Protein AF-K1HH41-F1 (afdb_monomer)

Sequence (199 aa):
GEIISDGNLNIIANNYTSEGAVTQAKNANINVTNDVNISSQKVSGEQKFGKNDGQYNYYGFERNLGSVVKTKNLNVTAKNLNISGSVVTTQTADLNVDKLNIESKVDKEDEIKKSSYKDLLKSGSKKEIIHNEENSAGSLYVENKGTIKGDVNLVGSNLVLGDNSIINGKLTTDSNELHSSYSLEEKKKGFSSSIGSGG

pLDDT: mean 93.86, std 10.21, range [39.53, 98.88]

Mean predicted aligned error: 5.9 Å

Organism: NCBI:txid620833

Radius of gyration: 26.06 Å; Cα contacts (8 Å, |Δi|>4): 602; chains: 1; bounding box: 81×30×74 Å

Secondary structure (DSSP, 8-state):
-EEEEEEEEEEEES-EEEES-EEEEEEEEEEESSEEEEEPEEEEEEEEEEEETTEEEEEEEEEEE--EEEEEEEEEESSEEEEES-EEEEEEEEEE-SEEEEE-EEEEEEEEEEEEEE-SSEEEEEEEEEEEEEEE--EEEESS-EEE-SEEEEES-EEEE-TT-EE-S-EEEE------EEEEEEEEEE---------

Foldseek 3Di:
DEDEDAAEDEAEEQEAEDELYEYEHQEYAYAHAAEYYFFWDKDKDKDWDAPDPQFIKIKIKIDTNGYEAEYAEYEDAHQEYEFELYEYAYQEYDANYQEYEWEWDKIKMKIWGKHWDDDPFKIKIKIKIWMWIDTSAGEYAHNAEYEHAHEYEEELYYYHGHPPYDHNYHYYYYYDDIDIDIDMDMDMDGDPPPPPPDD

Structure (mmCIF, N/CA/C/O backbone):
data_AF-K1HH41-F1
#
_entry.id   AF-K1HH41-F1
#
loop_
_atom_site.group_PDB
_atom_site.id
_atom_site.type_symbol
_atom_site.label_atom_id
_atom_site.label_alt_id
_atom_site.label_comp_id
_atom_site.label_asym_id
_atom_site.label_entity_id
_atom_site.label_seq_id
_atom_site.pdbx_PDB_ins_code
_atom_site.Cartn_x
_atom_site.Cartn_y
_atom_site.Cartn_z
_atom_site.occupancy
_atom_site.B_iso_or_equiv
_atom_site.auth_seq_id
_atom_site.auth_comp_id
_atom_site.auth_asym_id
_atom_site.auth_atom_id
_atom_site.pdbx_PDB_model_num
ATOM 1 N N . GLY A 1 1 ? -13.328 -2.996 -8.062 1.00 86.94 1 GLY A N 1
ATOM 2 C CA . GLY A 1 1 ? -14.725 -3.051 -7.567 1.00 86.94 1 GLY A CA 1
ATOM 3 C C . GLY A 1 1 ? -15.022 -1.809 -6.751 1.00 86.94 1 GLY A C 1
ATOM 4 O O . GLY A 1 1 ? -14.083 -1.086 -6.439 1.00 86.94 1 GLY A O 1
ATOM 5 N N . GLU A 1 2 ? -16.283 -1.543 -6.419 1.00 95.81 2 GLU A N 1
ATOM 6 C CA . GLU A 1 2 ? -16.657 -0.333 -5.676 1.00 95.81 2 GLU A CA 1
ATOM 7 C C . GLU A 1 2 ? -17.729 -0.615 -4.617 1.00 95.81 2 GLU A C 1
ATOM 9 O O . GLU A 1 2 ? -18.691 -1.338 -4.876 1.00 95.81 2 GLU A O 1
ATOM 14 N N . ILE A 1 3 ? -17.550 -0.038 -3.426 1.00 95.88 3 ILE A N 1
ATOM 15 C CA . ILE A 1 3 ? -18.540 0.003 -2.346 1.00 95.88 3 ILE A CA 1
ATOM 16 C C . ILE A 1 3 ? -18.694 1.463 -1.920 1.00 95.88 3 ILE A C 1
ATOM 18 O O . ILE A 1 3 ? -17.747 2.060 -1.410 1.00 95.88 3 ILE A O 1
ATOM 22 N N . ILE A 1 4 ? -19.888 2.030 -2.095 1.00 96.25 4 ILE A N 1
ATOM 23 C CA . ILE A 1 4 ? -20.214 3.395 -1.666 1.00 96.25 4 ILE A CA 1
ATOM 24 C C . ILE A 1 4 ? -21.402 3.356 -0.703 1.00 96.25 4 ILE A C 1
ATOM 26 O O . ILE A 1 4 ? -22.404 2.694 -0.968 1.00 96.25 4 ILE A O 1
ATOM 30 N N . SER A 1 5 ? -21.299 4.088 0.405 1.00 95.94 5 SER A N 1
ATOM 31 C CA . SER A 1 5 ? -22.395 4.340 1.343 1.00 95.94 5 SER A CA 1
ATOM 32 C C . SER A 1 5 ? -22.425 5.811 1.756 1.00 95.94 5 SER A C 1
ATOM 34 O O . SER A 1 5 ? -21.444 6.343 2.269 1.00 95.94 5 SER A O 1
ATOM 36 N N . ASP A 1 6 ? -23.576 6.470 1.640 1.00 94.06 6 ASP A N 1
ATOM 37 C CA . ASP A 1 6 ? -23.737 7.858 2.110 1.00 94.06 6 ASP A CA 1
ATOM 38 C C . ASP A 1 6 ? -23.779 7.972 3.648 1.00 94.06 6 ASP A C 1
ATOM 40 O O . ASP A 1 6 ? -23.724 9.063 4.224 1.00 94.06 6 ASP A O 1
ATOM 44 N N . GLY A 1 7 ? -23.873 6.835 4.340 1.00 97.06 7 GLY A N 1
ATOM 45 C CA . GLY A 1 7 ? -23.984 6.750 5.788 1.00 97.06 7 GLY A CA 1
ATOM 46 C C . GLY A 1 7 ? -22.975 5.776 6.377 1.00 97.06 7 GLY A C 1
ATOM 47 O O . GLY A 1 7 ? -21.761 5.974 6.294 1.00 97.06 7 GLY A O 1
ATOM 48 N N . ASN A 1 8 ? -23.493 4.741 7.031 1.00 97.50 8 ASN A N 1
ATOM 49 C CA . ASN A 1 8 ? -22.671 3.719 7.660 1.00 97.50 8 ASN A CA 1
ATOM 50 C C . ASN A 1 8 ? -22.398 2.585 6.669 1.00 97.50 8 ASN A C 1
ATOM 52 O O . ASN A 1 8 ? -23.318 2.076 6.029 1.00 97.50 8 ASN A O 1
ATOM 56 N N . LEU A 1 9 ? -21.145 2.162 6.587 1.00 98.19 9 LEU A N 1
ATOM 57 C CA . LEU A 1 9 ? -20.733 0.895 6.006 1.00 98.19 9 LEU A CA 1
ATOM 58 C C . LEU A 1 9 ? -20.293 -0.006 7.158 1.00 98.19 9 LEU A C 1
ATOM 60 O O . LEU A 1 9 ? -19.330 0.313 7.850 1.00 98.19 9 LEU A O 1
ATOM 64 N N . ASN A 1 10 ? -21.007 -1.108 7.377 1.00 98.06 10 ASN A N 1
ATOM 65 C CA . ASN A 1 10 ? -20.671 -2.082 8.411 1.00 98.06 10 ASN A CA 1
ATOM 66 C C . ASN A 1 10 ? -20.196 -3.369 7.743 1.00 98.06 10 ASN A C 1
ATOM 68 O O . ASN A 1 10 ? -20.950 -3.984 6.990 1.00 98.06 10 ASN A O 1
ATOM 72 N N . ILE A 1 11 ? -18.964 -3.773 8.030 1.00 98.00 11 ILE A N 1
ATOM 73 C CA . ILE A 1 11 ? -18.375 -5.008 7.516 1.00 98.00 11 ILE A CA 1
ATOM 74 C C . ILE A 1 11 ? -18.153 -5.929 8.708 1.00 98.00 11 ILE A C 1
ATOM 76 O O . ILE A 1 11 ? -17.349 -5.619 9.584 1.00 98.00 11 ILE A O 1
ATOM 80 N N . ILE A 1 12 ? -18.886 -7.042 8.735 1.00 97.75 12 ILE A N 1
ATOM 81 C CA . ILE A 1 12 ? -18.758 -8.093 9.747 1.00 97.75 12 ILE A CA 1
ATOM 82 C C . ILE A 1 12 ? -18.432 -9.387 9.016 1.00 97.75 12 ILE A C 1
ATOM 84 O O . ILE A 1 12 ? -19.266 -9.916 8.283 1.00 97.75 12 ILE A O 1
ATOM 88 N N . ALA A 1 13 ? -17.201 -9.863 9.167 1.00 97.00 13 ALA A N 1
ATOM 89 C CA . ALA A 1 13 ? -16.698 -11.010 8.420 1.00 97.00 13 ALA A CA 1
ATOM 90 C C . ALA A 1 13 ? -15.515 -11.670 9.136 1.00 97.00 13 ALA A C 1
ATOM 92 O O . ALA A 1 13 ? -14.978 -11.143 10.105 1.00 97.00 13 ALA A O 1
ATOM 93 N N . ASN A 1 14 ? -15.057 -12.815 8.628 1.00 97.31 14 ASN A N 1
ATOM 94 C CA . ASN A 1 14 ? -13.809 -13.404 9.116 1.00 97.31 14 ASN A CA 1
ATOM 95 C C . ASN A 1 14 ? -12.577 -12.623 8.643 1.00 97.31 14 ASN A C 1
ATOM 97 O O . ASN A 1 14 ? -11.601 -12.512 9.376 1.00 97.31 14 ASN A O 1
ATOM 101 N N . ASN A 1 15 ? -12.627 -12.103 7.418 1.00 95.94 15 ASN A N 1
ATOM 102 C CA . ASN A 1 15 ? -11.586 -11.303 6.780 1.00 95.94 15 ASN A CA 1
ATOM 103 C C . ASN A 1 15 ? -12.263 -10.250 5.899 1.00 95.94 15 ASN A C 1
ATOM 105 O O . ASN A 1 15 ? -13.361 -10.497 5.390 1.00 95.94 15 ASN A O 1
ATOM 109 N N . TYR A 1 16 ? -11.593 -9.125 5.665 1.00 97.50 16 TYR A N 1
ATOM 110 C CA . TYR A 1 16 ? -11.995 -8.159 4.644 1.00 97.50 16 TYR A CA 1
ATOM 111 C C . TYR A 1 16 ? -10.798 -7.817 3.761 1.00 97.50 16 TYR A C 1
ATOM 113 O O . TYR A 1 16 ? -9.768 -7.384 4.268 1.00 97.50 16 TYR A O 1
ATOM 121 N N . THR A 1 17 ? -10.946 -7.990 2.448 1.00 97.56 17 THR A N 1
ATOM 122 C CA . THR A 1 17 ? -9.915 -7.638 1.470 1.00 97.56 17 THR A CA 1
ATOM 123 C C . THR A 1 17 ? -10.505 -6.722 0.406 1.00 97.56 17 THR A C 1
ATOM 125 O O . THR A 1 17 ? -11.480 -7.075 -0.254 1.00 97.56 17 THR A O 1
ATOM 128 N N . SER A 1 18 ? -9.885 -5.560 0.236 1.00 96.75 18 SER A N 1
ATOM 129 C CA . SER A 1 18 ? -10.062 -4.650 -0.890 1.00 96.75 18 SER A CA 1
ATOM 130 C C . 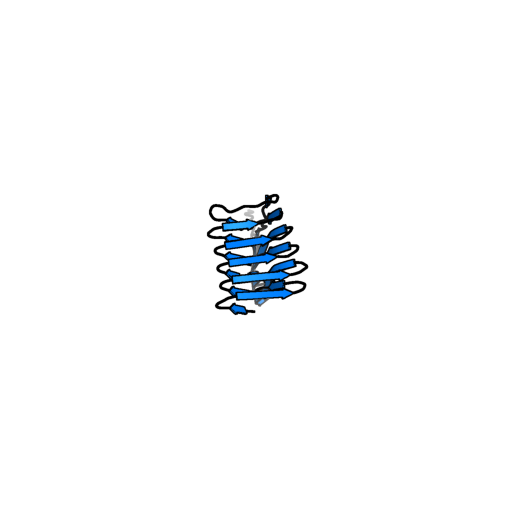SER A 1 18 ? -8.807 -4.732 -1.751 1.00 96.75 18 SER A C 1
ATOM 132 O O . SER A 1 18 ? -7.723 -4.424 -1.264 1.00 96.75 18 SER A O 1
ATOM 134 N N . GLU A 1 19 ? -8.943 -5.128 -3.014 1.00 96.94 19 GLU A N 1
ATOM 135 C CA . GLU A 1 19 ? -7.834 -5.217 -3.969 1.00 96.94 19 GLU A CA 1
ATOM 136 C C . GLU A 1 19 ? -8.163 -4.396 -5.221 1.00 96.94 19 GLU A C 1
ATOM 138 O O . GLU A 1 19 ? -9.180 -4.652 -5.870 1.00 96.94 19 GLU A O 1
ATOM 143 N N . GLY A 1 20 ? -7.357 -3.368 -5.519 1.00 96.00 20 GLY A N 1
ATOM 144 C CA . GLY A 1 20 ? -7.617 -2.429 -6.623 1.00 96.00 20 GLY A CA 1
ATOM 145 C C . GLY A 1 20 ? -9.044 -1.860 -6.627 1.00 96.00 20 GLY A C 1
ATOM 146 O O . GLY A 1 20 ? -9.663 -1.698 -7.682 1.00 96.00 20 GLY A O 1
ATOM 147 N N . ALA A 1 21 ? -9.624 -1.648 -5.443 1.00 97.31 21 ALA A N 1
ATOM 148 C CA . ALA A 1 21 ? -11.031 -1.305 -5.278 1.00 97.31 21 ALA A CA 1
ATOM 149 C C . ALA A 1 21 ? -11.224 0.000 -4.504 1.00 97.31 21 ALA A C 1
ATOM 151 O O . ALA A 1 21 ? -10.357 0.451 -3.755 1.00 97.31 21 ALA A O 1
ATOM 152 N N . VAL A 1 22 ? -12.392 0.608 -4.697 1.00 98.19 22 VAL A N 1
ATOM 153 C CA . VAL A 1 22 ? -12.779 1.862 -4.053 1.00 98.19 22 VAL A CA 1
ATOM 154 C C . VAL A 1 22 ? -13.800 1.575 -2.956 1.00 98.19 22 VAL A C 1
ATOM 156 O O . VAL A 1 22 ? -14.824 0.940 -3.201 1.00 98.19 22 VAL A O 1
ATOM 159 N N . THR A 1 23 ? -13.532 2.052 -1.743 1.00 98.31 23 THR A N 1
ATOM 160 C CA . THR A 1 23 ? -14.465 2.009 -0.611 1.00 98.31 23 THR A CA 1
ATOM 161 C C . THR A 1 23 ? -14.718 3.422 -0.111 1.00 98.31 23 THR A C 1
ATOM 163 O O . THR A 1 23 ? -13.789 4.107 0.318 1.00 98.31 23 THR A O 1
ATOM 166 N N . GLN A 1 24 ? -15.972 3.862 -0.129 1.00 98.25 24 GLN A N 1
ATOM 167 C CA . GLN A 1 24 ? -16.364 5.185 0.346 1.00 98.25 24 GLN A CA 1
ATOM 168 C C . GLN A 1 24 ? -17.526 5.088 1.326 1.00 98.25 24 GLN A C 1
ATOM 170 O O . GLN A 1 24 ? -18.532 4.438 1.050 1.00 98.25 24 GLN A O 1
ATOM 175 N N . ALA A 1 25 ? -17.392 5.735 2.481 1.00 98.12 25 ALA A N 1
ATOM 176 C CA . ALA A 1 25 ? -18.461 5.790 3.471 1.00 98.12 25 ALA A CA 1
ATOM 177 C C . ALA A 1 25 ? -18.364 7.042 4.338 1.00 98.12 25 ALA A C 1
ATOM 179 O O . ALA A 1 25 ? -17.265 7.508 4.624 1.00 98.12 25 ALA A O 1
ATOM 180 N N . LYS A 1 26 ? -19.477 7.556 4.871 1.00 98.12 26 LYS A N 1
ATOM 181 C CA . LYS A 1 26 ? -19.372 8.541 5.961 1.00 98.12 26 LYS A CA 1
ATOM 182 C C . LYS A 1 26 ? -18.722 7.888 7.183 1.00 98.12 26 LYS A C 1
ATOM 184 O O . LYS A 1 26 ? -17.720 8.389 7.677 1.00 98.12 26 LYS A O 1
ATOM 189 N N . ASN A 1 27 ? -19.236 6.745 7.628 1.00 98.31 27 ASN A N 1
ATOM 190 C CA . ASN A 1 27 ? -18.639 5.970 8.716 1.00 98.31 27 ASN A CA 1
ATOM 191 C C . ASN A 1 27 ? -18.379 4.540 8.241 1.00 98.31 27 ASN A C 1
ATOM 193 O O . ASN A 1 27 ? -19.332 3.840 7.904 1.00 98.31 27 ASN A O 1
ATOM 197 N N . ALA A 1 28 ? -17.126 4.093 8.235 1.00 98.44 28 ALA A N 1
ATOM 198 C CA . ALA A 1 28 ? -16.793 2.693 7.997 1.00 98.44 28 ALA A CA 1
ATOM 199 C C . ALA A 1 28 ? -16.496 2.005 9.329 1.00 98.44 28 ALA A C 1
ATOM 201 O O . ALA A 1 28 ? -15.549 2.371 10.018 1.00 98.44 28 ALA A O 1
ATOM 202 N N . ASN A 1 29 ? -17.303 1.004 9.674 1.00 98.56 29 ASN A N 1
ATOM 203 C CA . ASN A 1 29 ? -17.111 0.153 10.841 1.00 98.56 29 ASN A CA 1
ATOM 204 C C . ASN A 1 29 ? -16.757 -1.250 10.353 1.00 98.56 29 ASN A C 1
ATOM 206 O O . ASN A 1 29 ? -17.615 -1.987 9.864 1.00 98.56 29 ASN A O 1
ATOM 210 N N . ILE A 1 30 ? -15.484 -1.605 10.461 1.00 98.50 30 ILE A N 1
ATOM 211 C CA . ILE A 1 30 ? -14.956 -2.887 10.009 1.00 98.50 30 ILE A CA 1
ATOM 212 C C . ILE A 1 30 ? -14.642 -3.707 11.251 1.00 98.50 30 ILE A C 1
ATOM 214 O O . ILE A 1 30 ? -13.715 -3.392 11.993 1.00 98.50 30 ILE A O 1
ATOM 218 N N . ASN A 1 31 ? -15.444 -4.735 11.495 1.00 98.25 31 ASN A N 1
ATOM 219 C CA . ASN A 1 31 ? -15.274 -5.648 12.613 1.00 98.25 31 ASN A CA 1
ATOM 220 C C . ASN A 1 31 ? -15.056 -7.054 12.061 1.00 98.25 31 ASN A C 1
ATOM 222 O O . ASN A 1 31 ? -16.006 -7.738 11.672 1.00 98.25 31 ASN A O 1
ATOM 226 N N . VAL A 1 32 ? -13.792 -7.457 11.980 1.00 97.25 32 VAL A N 1
ATOM 227 C CA . VAL A 1 32 ? -13.402 -8.762 11.452 1.00 97.25 32 VAL A CA 1
ATOM 228 C C . VAL A 1 32 ? -12.566 -9.532 12.462 1.00 97.25 32 VAL A C 1
ATOM 230 O O . VAL A 1 32 ? -11.870 -8.946 13.284 1.00 97.25 32 VAL A O 1
ATOM 233 N N . THR A 1 33 ? -12.635 -10.862 12.423 1.00 96.81 33 THR A N 1
ATOM 234 C CA . THR A 1 33 ? -11.917 -11.704 13.396 1.00 96.81 33 THR A CA 1
ATOM 235 C C . THR A 1 33 ? -10.425 -11.828 13.098 1.00 96.81 33 THR A C 1
ATOM 237 O O . THR A 1 33 ? -9.630 -11.950 14.026 1.00 96.81 33 THR A O 1
ATOM 240 N N . ASN A 1 34 ? -10.041 -11.788 11.821 1.00 97.94 34 ASN A N 1
ATOM 241 C CA . ASN A 1 34 ? -8.653 -11.878 11.380 1.00 97.94 34 ASN A CA 1
ATOM 242 C C . ASN A 1 34 ? -8.201 -10.527 10.821 1.00 97.94 34 ASN A C 1
ATOM 244 O O . ASN A 1 34 ? -8.185 -9.545 11.555 1.00 97.94 34 ASN A O 1
ATOM 248 N N . ASP A 1 35 ? -7.839 -10.460 9.544 1.00 98.44 35 ASP A N 1
ATOM 249 C CA . ASP A 1 35 ? -7.150 -9.306 8.985 1.00 98.44 35 ASP A CA 1
ATOM 250 C C . ASP A 1 35 ? -8.051 -8.467 8.072 1.00 98.44 35 ASP A C 1
ATOM 252 O O . ASP A 1 35 ? -8.959 -8.965 7.390 1.00 98.44 35 ASP A O 1
ATOM 256 N N . VAL A 1 36 ? -7.752 -7.168 8.051 1.00 98.69 36 VAL A N 1
ATOM 257 C CA . VAL A 1 36 ? -8.210 -6.228 7.030 1.00 98.69 36 VAL A CA 1
ATOM 258 C C . VAL A 1 36 ? -7.058 -5.959 6.072 1.00 98.69 36 VAL A C 1
ATOM 260 O O . VAL A 1 36 ? -6.002 -5.496 6.496 1.00 98.69 36 VAL A O 1
ATOM 263 N N . ASN A 1 37 ? -7.268 -6.202 4.782 1.00 98.56 37 ASN A N 1
ATOM 264 C CA . ASN A 1 37 ? -6.273 -5.995 3.736 1.00 98.56 37 ASN A CA 1
ATOM 265 C C . ASN A 1 37 ? -6.783 -4.966 2.728 1.00 98.56 37 ASN A C 1
ATOM 267 O O . ASN A 1 37 ? -7.777 -5.196 2.044 1.00 98.56 37 ASN A O 1
ATOM 271 N N . ILE A 1 38 ? -6.098 -3.834 2.632 1.00 98.56 38 ILE A N 1
ATOM 272 C CA . ILE A 1 38 ? -6.325 -2.802 1.625 1.00 98.56 38 ILE A CA 1
ATOM 273 C C . ILE A 1 38 ? -5.104 -2.821 0.707 1.00 98.56 38 ILE A C 1
ATOM 275 O O . ILE A 1 38 ? -4.066 -2.237 1.018 1.00 98.56 38 ILE A O 1
ATOM 279 N N . SER A 1 39 ? -5.205 -3.566 -0.386 1.00 97.75 39 SER A N 1
ATOM 280 C CA . SER A 1 39 ? -4.078 -3.934 -1.240 1.00 97.75 39 SER A CA 1
ATOM 281 C C . SER A 1 39 ? -4.234 -3.390 -2.657 1.00 97.75 39 SER A C 1
ATOM 283 O O . SER A 1 39 ? -5.346 -3.184 -3.161 1.00 97.75 39 SER A O 1
ATOM 285 N N . SER A 1 40 ? -3.102 -3.142 -3.307 1.00 97.38 40 SER A N 1
ATOM 286 C CA . SER A 1 40 ? -3.056 -2.852 -4.730 1.00 97.38 40 SER A CA 1
ATOM 287 C C . SER A 1 40 ? -3.301 -4.116 -5.541 1.00 97.38 40 SER A C 1
ATOM 289 O O . SER A 1 40 ? -2.905 -5.211 -5.146 1.00 97.38 40 SER A O 1
ATOM 291 N N . GLN A 1 41 ? -3.917 -3.946 -6.705 1.00 97.25 41 GLN A N 1
ATOM 292 C CA . GLN A 1 41 ? -3.971 -4.972 -7.731 1.00 97.25 41 GLN A CA 1
ATOM 293 C C . GLN A 1 41 ? -2.771 -4.814 -8.659 1.00 97.25 41 GLN A C 1
ATOM 295 O O . GLN A 1 41 ? -2.554 -3.744 -9.232 1.00 97.25 41 GLN A O 1
ATOM 300 N N . LYS A 1 42 ? -2.009 -5.888 -8.845 1.00 96.62 42 LYS A N 1
ATOM 301 C CA . LYS A 1 42 ? -0.896 -5.890 -9.790 1.00 96.62 42 LYS A CA 1
ATOM 302 C C . LYS A 1 42 ? -1.393 -6.118 -11.213 1.00 96.62 42 LYS A C 1
ATOM 304 O O . LYS A 1 42 ? -2.112 -7.081 -11.472 1.00 96.62 42 LYS A O 1
ATOM 309 N N . VAL A 1 43 ? -0.978 -5.261 -12.135 1.00 96.62 43 VAL A N 1
ATOM 310 C CA . VAL A 1 43 ? -1.257 -5.377 -13.569 1.00 96.62 43 VAL A CA 1
ATOM 311 C C . VAL A 1 43 ? 0.044 -5.292 -14.351 1.00 96.62 43 VAL A C 1
ATOM 313 O O . VAL A 1 43 ? 0.974 -4.600 -13.947 1.00 96.62 43 VAL A O 1
ATOM 316 N N . SER A 1 44 ? 0.122 -5.988 -15.476 1.00 97.69 44 SER A N 1
ATOM 317 C CA . SER A 1 44 ? 1.299 -5.952 -16.336 1.00 97.69 44 SER A CA 1
ATOM 318 C C . SER A 1 44 ? 0.911 -6.014 -17.803 1.00 97.69 44 SER A C 1
ATOM 320 O O . SER A 1 44 ? -0.192 -6.432 -18.165 1.00 97.69 44 SER A O 1
ATOM 322 N N . GLY A 1 45 ? 1.829 -5.574 -18.651 1.00 97.88 45 GLY A N 1
ATOM 323 C CA . GLY A 1 45 ? 1.671 -5.626 -20.091 1.00 97.88 45 GLY A CA 1
ATOM 324 C C . GLY A 1 45 ? 3.004 -5.437 -20.787 1.00 97.88 45 GLY A C 1
ATOM 325 O O . GLY A 1 45 ? 3.907 -4.788 -20.2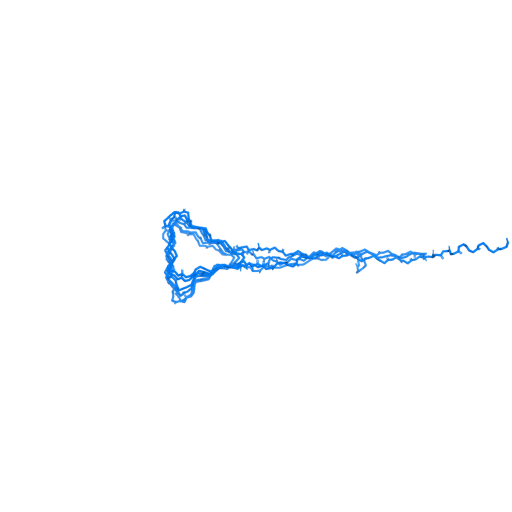68 1.00 97.88 45 GLY A O 1
ATOM 326 N N . GLU A 1 46 ? 3.116 -6.006 -21.979 1.00 97.31 46 GLU A N 1
ATOM 327 C CA . GLU A 1 46 ? 4.297 -5.867 -22.817 1.00 97.31 46 GLU A CA 1
ATOM 328 C C . GLU A 1 46 ? 3.907 -5.719 -24.282 1.00 97.31 46 GLU A C 1
ATOM 330 O O . GLU A 1 46 ? 2.882 -6.227 -24.746 1.00 97.31 46 GLU A O 1
ATOM 335 N N . GLN A 1 47 ? 4.741 -5.003 -25.025 1.00 96.56 47 GLN A N 1
ATOM 336 C CA . GLN A 1 47 ? 4.558 -4.794 -26.442 1.00 96.56 47 GLN A CA 1
ATOM 337 C C . GLN A 1 47 ? 5.900 -4.679 -27.149 1.00 96.56 47 GLN A C 1
ATOM 339 O O . GLN A 1 47 ? 6.798 -3.953 -26.731 1.00 96.56 47 GLN A O 1
ATOM 344 N N . LYS A 1 48 ? 6.013 -5.374 -28.282 1.00 96.06 48 LYS A N 1
ATOM 345 C CA . LYS A 1 48 ? 7.168 -5.300 -29.173 1.00 96.06 48 LYS A CA 1
ATOM 346 C C . LYS A 1 48 ? 6.711 -4.863 -30.558 1.00 96.06 48 LYS A C 1
ATOM 348 O O . LYS A 1 48 ? 5.930 -5.553 -31.206 1.00 96.06 48 LYS A O 1
ATOM 353 N N . PHE A 1 49 ? 7.251 -3.748 -31.034 1.00 95.00 49 PHE A N 1
ATOM 354 C CA . PHE A 1 49 ? 7.026 -3.236 -32.381 1.00 95.00 49 PHE A CA 1
ATOM 355 C C . PHE A 1 49 ? 8.320 -3.242 -33.167 1.00 95.00 49 PHE A C 1
ATOM 357 O O . PHE A 1 49 ? 9.317 -2.677 -32.731 1.00 95.00 49 PHE A O 1
ATOM 364 N N . GLY A 1 50 ? 8.321 -3.821 -34.360 1.00 91.38 50 GLY A N 1
ATOM 365 C CA . GLY A 1 50 ? 9.521 -3.826 -35.177 1.00 91.38 50 GLY A CA 1
ATOM 366 C C . GLY A 1 50 ? 9.310 -4.445 -36.540 1.00 91.38 50 GLY A C 1
ATOM 367 O O . GLY A 1 50 ? 8.315 -5.120 -36.789 1.00 91.38 50 GLY A O 1
ATOM 368 N N . LYS A 1 51 ? 10.284 -4.220 -37.421 1.00 87.69 51 LYS A N 1
ATOM 369 C CA . LYS A 1 51 ? 10.326 -4.879 -38.732 1.00 87.69 51 LYS A CA 1
ATOM 370 C C . LYS A 1 51 ? 10.848 -6.311 -38.614 1.00 87.69 51 LYS A C 1
ATOM 372 O O . LYS A 1 51 ? 10.473 -7.163 -39.408 1.00 87.69 51 LYS A O 1
ATOM 377 N N . ASN A 1 52 ? 11.760 -6.547 -37.668 1.00 89.25 52 ASN A N 1
ATOM 378 C CA . ASN A 1 52 ? 12.412 -7.828 -37.393 1.00 89.25 52 ASN A CA 1
ATOM 379 C C . ASN A 1 52 ? 13.182 -7.759 -36.056 1.00 89.25 52 ASN A C 1
ATOM 381 O O . ASN A 1 52 ? 13.233 -6.716 -35.404 1.00 89.25 52 ASN A O 1
ATOM 385 N N . ASP A 1 53 ? 13.860 -8.841 -35.671 1.00 87.81 53 ASP A N 1
ATOM 386 C CA . ASP A 1 53 ? 14.655 -8.908 -34.432 1.00 87.81 53 ASP A CA 1
ATOM 387 C C . ASP A 1 53 ? 15.924 -8.039 -34.417 1.00 87.81 53 ASP A C 1
ATOM 389 O O . ASP A 1 53 ? 16.604 -7.934 -33.388 1.00 87.81 53 ASP A O 1
ATOM 393 N N . GLY A 1 54 ? 16.273 -7.425 -35.548 1.00 87.81 54 GLY A N 1
ATOM 394 C CA . GLY A 1 54 ? 17.333 -6.428 -35.666 1.00 87.81 54 GLY A CA 1
ATOM 395 C C . GLY A 1 54 ? 16.847 -4.992 -35.467 1.00 87.81 54 GLY A C 1
ATOM 396 O O . GLY A 1 54 ? 17.639 -4.141 -35.079 1.00 87.81 54 GLY A O 1
ATOM 397 N N . GLN A 1 55 ? 15.562 -4.723 -35.704 1.00 93.56 55 GLN A N 1
ATOM 398 C CA . GLN A 1 55 ? 14.964 -3.389 -35.666 1.00 93.56 55 GLN A CA 1
ATOM 399 C C . GLN A 1 55 ? 13.615 -3.440 -34.950 1.00 93.56 55 GLN A C 1
ATOM 401 O O . GLN A 1 55 ? 12.581 -3.674 -35.587 1.00 93.56 55 GLN A O 1
ATOM 406 N N . TYR A 1 56 ? 13.636 -3.221 -33.635 1.00 96.56 56 TYR A N 1
ATOM 407 C CA . TYR A 1 56 ? 12.435 -3.189 -32.810 1.00 96.56 56 TYR A CA 1
ATOM 408 C C . TYR A 1 56 ? 12.560 -2.231 -31.624 1.00 96.56 56 TYR A C 1
ATOM 410 O O . TYR A 1 56 ? 13.655 -1.952 -31.136 1.00 96.56 56 TYR A O 1
ATOM 418 N N . ASN A 1 57 ? 11.402 -1.802 -31.138 1.00 96.62 57 ASN A N 1
ATOM 419 C CA . ASN A 1 57 ? 11.199 -1.188 -29.840 1.00 96.62 57 ASN A CA 1
ATOM 420 C C . ASN A 1 57 ? 10.356 -2.142 -28.994 1.00 96.62 57 ASN A C 1
ATOM 422 O O . ASN A 1 57 ? 9.384 -2.718 -29.487 1.00 96.62 57 ASN A O 1
ATOM 426 N N . TYR A 1 58 ? 10.750 -2.331 -27.747 1.00 97.62 58 TYR A N 1
ATOM 427 C CA . TYR A 1 58 ? 10.011 -3.082 -26.745 1.00 97.62 58 TYR A CA 1
ATOM 428 C C . TYR A 1 58 ? 9.680 -2.145 -25.593 1.00 97.62 58 TYR A C 1
ATOM 430 O O . TYR A 1 58 ? 10.524 -1.336 -25.204 1.00 97.62 58 TYR A O 1
ATOM 438 N N . TYR A 1 59 ? 8.470 -2.287 -25.076 1.00 97.69 59 TYR A N 1
ATOM 439 C CA . TYR A 1 59 ? 8.010 -1.653 -23.856 1.00 97.69 59 TYR A CA 1
ATOM 440 C C . TYR A 1 59 ? 7.312 -2.708 -23.002 1.00 97.69 59 TYR A C 1
ATOM 442 O O . TYR A 1 59 ? 6.438 -3.415 -23.504 1.00 97.69 59 TYR A O 1
ATOM 450 N N . GLY A 1 60 ? 7.698 -2.818 -21.738 1.00 98.12 60 GLY A N 1
ATOM 451 C CA . GLY A 1 60 ? 7.060 -3.672 -20.743 1.00 98.12 60 GLY A CA 1
ATOM 452 C C . GLY A 1 60 ? 6.822 -2.898 -19.455 1.00 98.12 60 GLY A C 1
ATOM 453 O O . GLY A 1 60 ? 7.599 -2.007 -19.121 1.00 98.12 60 GLY A O 1
ATOM 454 N N . PHE A 1 61 ? 5.754 -3.222 -18.735 1.00 97.94 61 PHE A N 1
ATOM 455 C CA . PHE A 1 61 ? 5.472 -2.618 -17.438 1.00 97.94 61 PHE A CA 1
ATOM 456 C C . PHE A 1 61 ? 4.841 -3.611 -16.460 1.00 97.94 61 PHE A C 1
ATOM 458 O O . PHE A 1 61 ? 4.102 -4.520 -16.847 1.00 97.94 61 PHE A O 1
ATOM 465 N N . GLU A 1 62 ? 5.080 -3.369 -15.175 1.00 97.81 62 GLU A N 1
ATOM 466 C CA . GLU A 1 62 ? 4.361 -3.938 -14.037 1.00 97.81 62 GLU A CA 1
ATOM 467 C C . GLU A 1 62 ? 3.928 -2.773 -13.141 1.00 97.81 62 GLU A C 1
ATOM 469 O O . GLU A 1 62 ? 4.751 -1.952 -12.757 1.00 97.81 62 GLU A O 1
ATOM 474 N N . ARG A 1 63 ? 2.636 -2.652 -12.838 1.00 96.69 63 ARG A N 1
ATOM 475 C CA . ARG A 1 63 ? 2.077 -1.531 -12.071 1.00 96.69 63 ARG A CA 1
ATOM 476 C C . ARG A 1 63 ? 1.138 -2.018 -10.979 1.00 96.69 63 ARG A C 1
ATOM 478 O O . ARG A 1 63 ? 0.431 -3.011 -11.148 1.00 96.69 63 ARG A O 1
ATOM 485 N N . ASN A 1 64 ? 1.091 -1.283 -9.878 1.00 96.56 64 ASN A N 1
ATOM 486 C CA . ASN A 1 64 ? 0.245 -1.549 -8.726 1.00 96.56 64 ASN A CA 1
ATOM 487 C C . ASN A 1 64 ? -0.902 -0.536 -8.683 1.00 96.56 64 ASN A C 1
ATOM 489 O O . ASN A 1 64 ? -0.724 0.623 -8.314 1.00 96.56 64 ASN A O 1
ATOM 493 N N . LEU A 1 65 ? -2.106 -0.985 -9.036 1.00 96.00 65 LEU A N 1
ATOM 494 C CA . LEU A 1 65 ? -3.327 -0.189 -8.947 1.00 96.00 65 LEU A CA 1
ATOM 495 C C . LEU A 1 65 ? -3.873 -0.255 -7.518 1.00 96.00 65 LEU A C 1
ATOM 497 O O . LEU A 1 65 ? -4.512 -1.234 -7.133 1.00 96.00 65 LEU A O 1
ATOM 501 N N . GLY A 1 66 ? -3.581 0.769 -6.720 1.00 97.06 66 GLY A N 1
ATOM 502 C CA . GLY A 1 66 ? -3.957 0.837 -5.309 1.00 97.06 66 GLY A CA 1
ATOM 503 C C . GLY A 1 66 ? -5.461 0.797 -5.054 1.00 97.06 66 GLY A C 1
ATOM 504 O O . GLY A 1 66 ? -6.257 1.368 -5.802 1.00 97.06 66 GLY A O 1
ATOM 505 N N . SER A 1 67 ? -5.852 0.168 -3.946 1.00 98.38 67 SER A N 1
ATOM 506 C CA . SER A 1 67 ? -7.176 0.406 -3.375 1.00 98.38 67 SER A CA 1
ATOM 507 C C . SER A 1 67 ? -7.256 1.817 -2.793 1.00 98.38 67 SER A C 1
ATOM 509 O O . SER A 1 67 ? -6.266 2.359 -2.294 1.00 98.38 67 SER A O 1
ATOM 511 N N . VAL A 1 68 ? -8.455 2.396 -2.811 1.00 98.38 68 VAL A N 1
ATOM 512 C CA . VAL A 1 68 ? -8.732 3.709 -2.220 1.00 98.38 68 VAL A CA 1
ATOM 513 C C . VAL A 1 68 ? -9.852 3.573 -1.203 1.00 98.38 68 VAL A C 1
ATOM 515 O O . VAL A 1 68 ? -10.976 3.217 -1.549 1.00 98.38 68 VAL A O 1
ATOM 518 N N . VAL A 1 69 ? -9.563 3.898 0.054 1.00 98.62 69 VAL A N 1
ATOM 519 C CA . VAL A 1 69 ? -10.564 3.975 1.122 1.00 98.62 69 VAL A CA 1
ATOM 520 C C . VAL A 1 69 ? -10.706 5.427 1.547 1.00 98.62 69 VAL A C 1
ATOM 522 O O . VAL A 1 69 ? -9.761 6.017 2.066 1.00 98.62 69 VAL A O 1
ATOM 525 N N . LYS A 1 70 ? -11.890 6.008 1.356 1.00 98.44 70 LYS A N 1
ATOM 526 C CA . LYS A 1 70 ? -12.183 7.390 1.747 1.00 98.44 70 LYS A CA 1
ATOM 527 C C . LYS A 1 70 ? -13.368 7.424 2.692 1.00 98.44 70 LYS A C 1
ATOM 529 O O . LYS A 1 70 ? -14.486 7.088 2.306 1.00 98.44 70 LYS A O 1
ATOM 534 N N . THR A 1 71 ? -13.137 7.843 3.931 1.00 98.31 71 THR A N 1
ATOM 535 C CA . THR A 1 71 ? -14.208 7.900 4.932 1.00 98.31 71 THR A CA 1
ATOM 536 C C . THR A 1 71 ? -14.164 9.167 5.768 1.00 98.31 71 THR A C 1
ATOM 538 O O . THR A 1 71 ? -13.165 9.878 5.753 1.00 98.31 71 THR A O 1
ATOM 541 N N . LYS A 1 72 ? -15.246 9.505 6.480 1.00 98.38 72 LYS A N 1
ATOM 542 C CA . LYS A 1 72 ? -15.159 10.538 7.524 1.00 98.38 72 LYS A CA 1
ATOM 543 C C . LYS A 1 72 ? -14.612 9.930 8.812 1.00 98.38 72 LYS A C 1
ATOM 545 O O . LYS A 1 72 ? -13.678 10.470 9.391 1.00 98.38 72 LYS A O 1
ATOM 550 N N . ASN A 1 73 ? -15.188 8.812 9.240 1.00 98.50 73 ASN A N 1
ATOM 551 C CA . ASN A 1 73 ? -14.765 8.095 10.4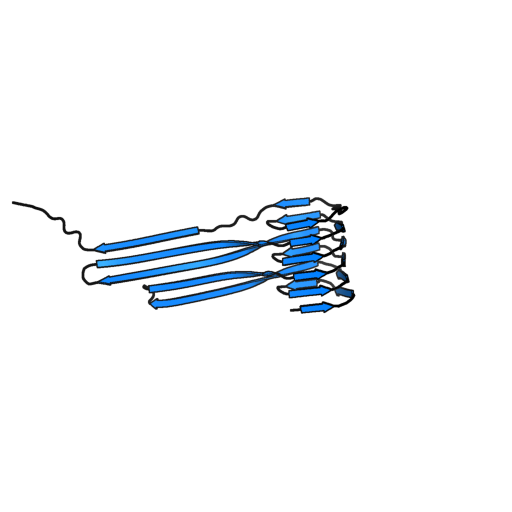36 1.00 98.50 73 ASN A CA 1
ATOM 552 C C . ASN A 1 73 ? -14.470 6.635 10.078 1.00 98.50 73 ASN A C 1
ATOM 554 O O . ASN A 1 73 ? -15.341 5.949 9.532 1.00 98.50 73 ASN A O 1
ATOM 558 N N . LEU A 1 74 ? -13.266 6.173 10.408 1.00 98.75 74 LEU A N 1
ATOM 559 C CA . LEU A 1 74 ? -12.819 4.800 10.199 1.00 98.75 74 LEU A CA 1
ATOM 560 C C . LEU A 1 74 ? -12.656 4.104 11.550 1.00 98.75 74 LEU A C 1
ATOM 562 O O . LEU A 1 74 ? -11.760 4.449 12.312 1.00 98.75 74 LEU A O 1
ATOM 566 N N . ASN A 1 75 ? -13.488 3.104 11.825 1.00 98.81 75 ASN A N 1
ATOM 567 C CA . ASN A 1 75 ? -13.388 2.271 13.019 1.00 98.81 75 ASN A CA 1
ATOM 568 C C . ASN A 1 75 ? -13.039 0.846 12.592 1.00 98.81 75 ASN A C 1
ATOM 570 O O . ASN A 1 75 ? -13.805 0.216 11.858 1.00 98.81 75 ASN A O 1
ATOM 574 N N . VAL A 1 76 ? -11.895 0.334 13.042 1.00 98.81 76 VAL A N 1
ATOM 575 C CA . VAL A 1 76 ? -11.431 -1.019 12.714 1.00 98.81 76 VAL A CA 1
ATOM 576 C C . VAL A 1 76 ? -11.206 -1.802 13.996 1.00 98.81 76 VAL A C 1
ATOM 578 O O . VAL A 1 76 ? -10.437 -1.390 14.858 1.00 98.81 76 VAL A O 1
ATOM 581 N N . THR A 1 77 ? -11.865 -2.951 14.110 1.00 98.81 77 THR A N 1
ATOM 582 C CA . THR A 1 77 ? -11.530 -4.005 15.070 1.00 98.81 77 THR A CA 1
ATOM 583 C C . THR A 1 77 ? -11.151 -5.243 14.276 1.00 98.81 77 THR A C 1
ATOM 585 O O . THR A 1 77 ? -11.975 -5.785 13.541 1.00 98.81 77 THR A O 1
ATOM 588 N N . ALA A 1 78 ? -9.883 -5.626 14.375 1.00 98.69 78 ALA A N 1
ATOM 589 C CA . ALA A 1 78 ? -9.286 -6.729 13.632 1.00 98.69 78 ALA A CA 1
ATOM 590 C C . ALA A 1 78 ? -8.013 -7.194 14.346 1.00 98.69 78 ALA A C 1
ATOM 592 O O . ALA A 1 78 ? -7.518 -6.513 15.241 1.00 98.69 78 ALA A O 1
ATOM 593 N N . LYS A 1 79 ? -7.442 -8.319 13.923 1.00 98.56 79 LYS A N 1
ATOM 594 C CA . LYS A 1 79 ? -6.090 -8.713 14.322 1.00 98.56 79 LYS A CA 1
ATOM 595 C C . LYS A 1 79 ? -5.068 -7.740 13.737 1.00 98.56 79 LYS A C 1
ATOM 597 O O . LYS A 1 79 ? -4.363 -7.074 14.486 1.00 98.56 79 LYS A O 1
ATOM 602 N N . ASN A 1 80 ? -5.024 -7.598 12.412 1.00 98.62 80 ASN A N 1
ATOM 603 C CA . ASN A 1 80 ? -4.159 -6.625 11.746 1.00 98.62 80 ASN A CA 1
ATOM 604 C C . ASN A 1 80 ? -4.923 -5.795 10.710 1.00 98.62 80 ASN A C 1
ATOM 606 O O . ASN A 1 80 ? -5.892 -6.259 10.103 1.00 98.62 80 ASN A O 1
ATOM 610 N N . LEU A 1 81 ? -4.434 -4.578 10.476 1.00 98.81 81 LEU A N 1
ATOM 611 C CA . LEU A 1 81 ? -4.788 -3.751 9.327 1.00 98.81 81 LEU A CA 1
ATOM 612 C C . LEU A 1 81 ? -3.557 -3.615 8.430 1.00 98.81 81 LEU A C 1
ATOM 614 O O . LEU A 1 81 ? -2.537 -3.079 8.856 1.00 98.81 81 LEU A O 1
ATOM 618 N N . ASN A 1 82 ? -3.664 -4.085 7.192 1.00 98.81 82 ASN A N 1
ATOM 619 C CA . ASN A 1 82 ? -2.596 -4.052 6.202 1.00 98.81 82 ASN A CA 1
ATOM 620 C C . ASN A 1 82 ? -2.983 -3.108 5.059 1.00 98.81 82 ASN A C 1
ATOM 622 O O . ASN A 1 82 ? -4.029 -3.290 4.436 1.00 98.81 82 ASN A O 1
ATOM 626 N N . ILE A 1 83 ? -2.142 -2.117 4.772 1.00 98.75 83 ILE A N 1
ATOM 627 C CA . ILE A 1 83 ? -2.306 -1.159 3.675 1.00 98.75 83 ILE A CA 1
ATOM 628 C C . ILE A 1 83 ? -1.089 -1.285 2.760 1.00 98.75 83 ILE A C 1
ATOM 630 O O . ILE A 1 83 ? 0.017 -0.901 3.124 1.00 98.75 83 ILE A O 1
ATOM 634 N N . SER A 1 84 ? -1.287 -1.830 1.566 1.00 97.94 84 SER A N 1
ATOM 635 C CA . SER A 1 84 ? -0.195 -2.211 0.671 1.00 97.94 84 SER A CA 1
ATOM 636 C C . SER A 1 84 ? -0.386 -1.591 -0.705 1.00 97.94 84 SER A C 1
ATOM 638 O O . SER A 1 84 ? -1.395 -1.861 -1.361 1.00 97.94 84 SER A O 1
ATOM 640 N N . GLY A 1 85 ? 0.523 -0.695 -1.104 1.00 97.50 85 GLY A N 1
ATOM 641 C CA . GLY A 1 85 ? 0.423 0.060 -2.363 1.00 97.50 85 GLY A CA 1
ATOM 642 C C . GLY A 1 85 ? -0.915 0.785 -2.552 1.00 97.50 85 GLY A C 1
ATOM 643 O O . GLY A 1 85 ? -1.398 0.932 -3.668 1.00 97.50 85 GLY A O 1
ATOM 644 N N . SER A 1 86 ? -1.578 1.139 -1.449 1.00 98.56 86 SER A N 1
ATOM 645 C CA . SER A 1 86 ? -2.965 1.610 -1.410 1.00 98.56 86 SER A CA 1
ATOM 646 C C . SER A 1 86 ? -3.117 2.801 -0.480 1.00 98.56 86 SER A C 1
ATOM 648 O O . SER A 1 86 ? -2.294 3.012 0.409 1.00 98.56 86 SER A O 1
ATOM 650 N N . VAL A 1 87 ? -4.196 3.562 -0.646 1.00 98.50 87 VAL A N 1
ATOM 651 C CA . VAL A 1 87 ? -4.407 4.811 0.089 1.00 98.50 87 VAL A CA 1
ATOM 652 C C . VAL A 1 87 ? -5.669 4.736 0.936 1.00 98.50 87 VAL A C 1
ATOM 654 O O . VAL A 1 87 ? -6.754 4.411 0.453 1.00 98.50 87 VAL A O 1
ATOM 657 N N . VAL A 1 88 ? -5.526 5.096 2.208 1.00 98.81 88 VAL A N 1
ATOM 658 C CA . VAL A 1 88 ? -6.625 5.274 3.154 1.00 98.81 88 VAL A CA 1
ATOM 659 C C . VAL A 1 88 ? -6.624 6.720 3.636 1.00 98.81 88 VAL A C 1
ATOM 661 O O . VAL A 1 88 ? -5.629 7.208 4.166 1.00 98.81 88 VAL A O 1
ATOM 664 N N . THR A 1 89 ? -7.743 7.415 3.466 1.00 98.69 89 THR A N 1
ATOM 665 C CA . THR A 1 89 ? -7.928 8.808 3.885 1.00 98.69 89 THR A CA 1
ATOM 666 C C . THR A 1 89 ? -9.168 8.915 4.759 1.00 98.69 89 THR A C 1
ATOM 668 O O . THR A 1 89 ? -10.264 8.508 4.358 1.00 98.69 89 THR A O 1
ATOM 671 N N . THR A 1 90 ? -9.009 9.472 5.956 1.00 98.69 90 THR A N 1
ATOM 672 C CA . THR A 1 90 ? -10.106 9.657 6.905 1.00 98.69 90 THR A CA 1
ATOM 673 C C . THR A 1 90 ? -9.968 10.936 7.722 1.00 98.69 90 THR A C 1
ATOM 675 O O . THR A 1 90 ? -8.867 11.459 7.876 1.00 98.69 90 THR A O 1
ATOM 678 N N . GLN A 1 91 ? -11.076 11.448 8.265 1.00 98.38 91 GLN A N 1
ATOM 679 C CA . GLN A 1 91 ? -11.011 12.564 9.213 1.00 98.38 91 GLN A CA 1
ATOM 680 C C . GLN A 1 91 ? -10.654 12.084 10.614 1.00 98.38 91 GLN A C 1
ATOM 682 O O . GLN A 1 91 ? -9.881 12.737 11.309 1.00 98.38 91 GLN A O 1
ATOM 687 N N . THR A 1 92 ? -11.215 10.953 11.034 1.00 98.69 92 THR A N 1
ATOM 688 C CA . THR A 1 92 ? -10.862 10.301 12.297 1.00 98.69 92 THR A CA 1
ATOM 689 C C . THR A 1 92 ? -10.646 8.809 12.098 1.00 98.69 92 THR A C 1
ATOM 691 O O . THR A 1 92 ? -11.247 8.193 11.210 1.00 98.69 92 THR A O 1
ATOM 694 N N . ALA A 1 93 ? -9.772 8.227 12.913 1.00 98.75 93 ALA A N 1
ATOM 695 C CA . ALA A 1 93 ? -9.510 6.796 12.903 1.00 98.75 93 ALA A CA 1
ATOM 696 C C . ALA A 1 93 ? -9.467 6.248 14.330 1.00 98.75 93 ALA A C 1
ATOM 698 O O . ALA A 1 93 ? -8.741 6.782 15.167 1.00 98.75 93 ALA A O 1
ATOM 699 N N . ASP A 1 94 ? -10.193 5.165 14.583 1.00 98.81 94 ASP A N 1
ATOM 700 C CA . ASP A 1 94 ? -10.047 4.333 15.775 1.00 98.81 94 ASP A CA 1
ATOM 701 C C . ASP A 1 94 ? -9.687 2.909 15.337 1.00 98.81 94 ASP A C 1
ATOM 703 O O . ASP A 1 94 ? -10.512 2.160 14.805 1.00 98.81 94 ASP A O 1
ATOM 707 N N . LEU A 1 95 ? -8.406 2.572 15.473 1.00 98.81 95 LEU A N 1
ATOM 708 C CA . LEU A 1 95 ? -7.809 1.333 14.994 1.00 98.81 95 LEU A CA 1
ATOM 709 C C . LEU A 1 95 ? -7.466 0.441 16.193 1.00 98.81 95 LEU A C 1
ATOM 711 O O . LEU A 1 95 ? -6.359 0.472 16.741 1.00 98.81 95 LEU A O 1
ATOM 715 N N . ASN A 1 96 ? -8.433 -0.386 16.584 1.00 98.75 96 ASN A N 1
ATOM 716 C CA . ASN A 1 96 ? -8.282 -1.453 17.567 1.00 98.75 96 ASN A CA 1
ATOM 717 C C . ASN A 1 96 ? -7.740 -2.715 16.876 1.00 98.75 96 ASN A C 1
ATOM 719 O O . ASN A 1 96 ? -8.467 -3.680 16.639 1.00 98.75 96 ASN A O 1
ATOM 723 N N . VAL A 1 97 ? -6.455 -2.661 16.525 1.00 98.75 97 VAL A N 1
ATOM 724 C CA . VAL A 1 97 ? -5.695 -3.745 15.887 1.00 98.75 97 VAL A CA 1
ATOM 725 C C . VAL A 1 97 ? -4.421 -4.038 16.670 1.00 98.75 97 VAL A C 1
ATOM 727 O O . VAL A 1 97 ? -3.911 -3.146 17.348 1.00 98.75 97 VAL A O 1
ATOM 730 N N . ASP A 1 98 ? -3.893 -5.258 16.562 1.00 98.62 98 ASP A N 1
ATOM 731 C CA . ASP A 1 98 ? -2.598 -5.634 17.145 1.00 98.62 98 ASP A CA 1
ATOM 732 C C . ASP A 1 98 ? -1.444 -5.007 16.359 1.00 98.62 98 ASP A C 1
ATOM 734 O O . ASP A 1 98 ? -0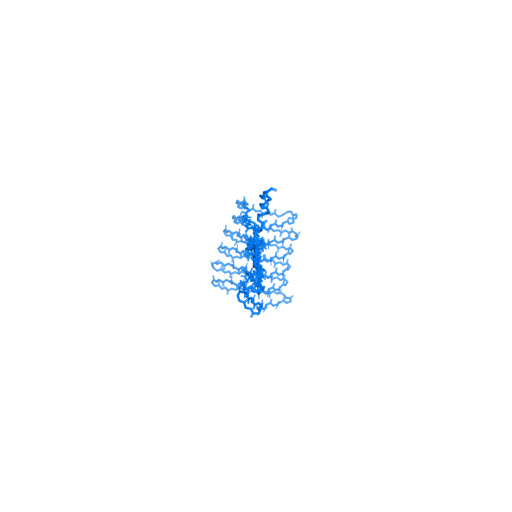.450 -4.577 16.950 1.00 98.62 98 ASP A O 1
ATOM 738 N N . LYS A 1 99 ? -1.577 -4.945 15.026 1.00 98.69 99 LYS A N 1
ATOM 739 C CA . LYS A 1 99 ? -0.621 -4.272 14.140 1.00 98.69 99 LYS A CA 1
ATOM 740 C C . LYS A 1 99 ? -1.307 -3.515 13.010 1.00 98.69 99 LYS A C 1
ATOM 742 O O . LYS A 1 99 ? -2.234 -4.019 12.373 1.00 98.69 99 LYS A O 1
ATOM 747 N N . LEU A 1 100 ? -0.786 -2.329 12.724 1.00 98.88 100 LEU A N 1
ATOM 748 C CA . LEU A 1 100 ? -0.996 -1.590 11.488 1.00 98.88 100 LEU A CA 1
ATOM 749 C C . LEU A 1 100 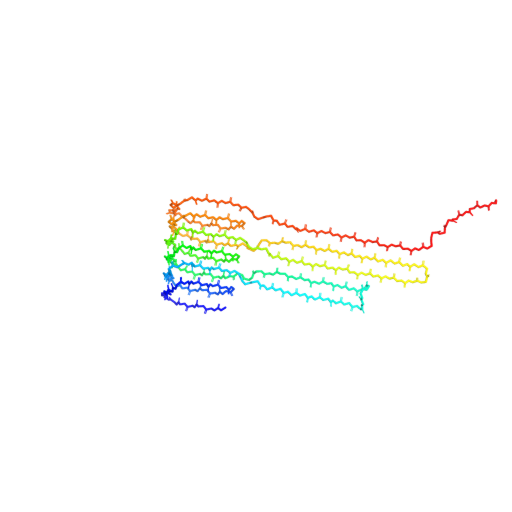? 0.266 -1.719 10.633 1.00 98.88 100 LEU A C 1
ATOM 751 O O . LEU A 1 100 ? 1.323 -1.218 11.011 1.00 98.88 100 LEU A O 1
ATOM 755 N N . ASN A 1 101 ? 0.154 -2.365 9.479 1.00 98.75 101 ASN A N 1
ATOM 756 C CA . ASN A 1 101 ? 1.244 -2.473 8.516 1.00 98.75 101 ASN A CA 1
ATOM 757 C C . ASN A 1 101 ? 0.918 -1.609 7.301 1.00 98.75 101 ASN A C 1
ATOM 759 O O . ASN A 1 101 ? -0.143 -1.770 6.697 1.00 98.75 101 ASN A O 1
ATOM 763 N N . ILE A 1 102 ? 1.827 -0.711 6.941 1.00 98.62 102 ILE A N 1
ATOM 764 C CA . ILE A 1 102 ? 1.740 0.083 5.722 1.00 98.62 102 ILE A CA 1
ATOM 765 C C . ILE A 1 102 ? 3.012 -0.172 4.920 1.00 98.62 102 ILE A C 1
ATOM 767 O O . ILE A 1 102 ? 4.117 -0.025 5.433 1.00 98.62 102 ILE A O 1
ATOM 771 N N . GLU A 1 103 ? 2.862 -0.588 3.670 1.00 97.44 103 GLU A N 1
ATOM 772 C CA . GLU A 1 103 ? 3.994 -0.921 2.807 1.00 97.44 103 GLU A CA 1
ATOM 773 C C . GLU A 1 103 ? 3.807 -0.342 1.403 1.00 97.44 103 GLU A C 1
ATOM 775 O O . GLU A 1 103 ? 2.691 -0.303 0.871 1.00 97.44 103 GLU A O 1
ATOM 780 N N . SER A 1 104 ? 4.897 0.117 0.786 1.00 96.25 104 SER A N 1
ATOM 781 C CA . SER A 1 104 ? 4.903 0.358 -0.654 1.00 96.25 104 SER A CA 1
ATOM 782 C C . SER A 1 104 ? 5.037 -0.942 -1.440 1.00 96.25 104 SER A C 1
ATOM 784 O O . SER A 1 104 ? 5.580 -1.944 -0.971 1.00 96.25 104 SER A O 1
ATOM 786 N N . LYS A 1 105 ? 4.524 -0.909 -2.667 1.00 96.25 105 LYS A N 1
ATOM 787 C CA . LYS A 1 105 ? 4.872 -1.844 -3.735 1.00 96.25 105 LYS A CA 1
ATOM 788 C C . LYS A 1 105 ? 5.813 -1.163 -4.726 1.00 96.25 105 LYS A C 1
ATOM 790 O O . LYS A 1 105 ? 6.055 0.036 -4.620 1.00 96.25 105 LYS A O 1
ATOM 795 N N . VAL A 1 106 ? 6.333 -1.928 -5.679 1.00 95.50 106 VAL A N 1
ATOM 796 C CA . VAL A 1 106 ? 7.253 -1.435 -6.708 1.00 95.50 106 VAL A CA 1
ATOM 797 C C . VAL A 1 106 ? 6.599 -1.578 -8.075 1.00 95.50 106 VAL A C 1
ATOM 799 O O . VAL A 1 106 ? 6.216 -2.683 -8.464 1.00 95.50 106 VAL A O 1
ATOM 802 N N . ASP A 1 107 ? 6.469 -0.460 -8.777 1.00 96.44 107 ASP A N 1
ATOM 803 C CA . ASP A 1 107 ? 6.120 -0.400 -10.192 1.00 96.44 107 ASP A CA 1
ATOM 804 C C . ASP A 1 107 ? 7.403 -0.490 -11.019 1.00 96.44 107 ASP A C 1
ATOM 806 O O . ASP A 1 107 ? 8.447 0.010 -10.602 1.00 96.44 107 ASP A O 1
ATOM 810 N N . LYS A 1 108 ? 7.335 -1.145 -12.177 1.00 97.31 108 LYS A N 1
ATOM 811 C CA . LYS A 1 108 ? 8.475 -1.390 -13.062 1.00 97.31 108 LYS A CA 1
ATOM 812 C C . LYS A 1 108 ? 8.154 -0.999 -14.490 1.00 97.31 108 LYS A C 1
ATOM 814 O O . LYS A 1 108 ? 7.054 -1.270 -14.973 1.00 97.31 108 LYS A O 1
ATOM 819 N N . GLU A 1 109 ? 9.144 -0.455 -15.183 1.00 97.25 109 GLU A N 1
ATOM 820 C CA . GLU A 1 109 ? 9.083 -0.188 -16.617 1.00 97.25 109 GLU A CA 1
ATOM 821 C C . GLU A 1 109 ? 10.381 -0.597 -17.307 1.00 97.25 109 GLU A C 1
ATOM 823 O O . GLU A 1 109 ? 11.471 -0.240 -16.864 1.00 97.25 109 GLU A O 1
ATOM 828 N N . ASP A 1 110 ? 10.246 -1.313 -18.419 1.00 97.50 110 ASP A N 1
ATOM 829 C CA . ASP A 1 110 ? 11.340 -1.762 -19.268 1.00 97.50 110 ASP A CA 1
ATOM 830 C C . ASP A 1 110 ? 11.184 -1.192 -20.678 1.00 97.50 110 ASP A C 1
ATOM 832 O O . ASP A 1 110 ? 10.183 -1.433 -21.354 1.00 97.50 110 ASP A O 1
ATOM 836 N N . GLU A 1 111 ? 12.216 -0.516 -21.177 1.00 97.25 111 GLU A N 1
ATOM 837 C CA . GLU A 1 111 ? 12.329 -0.128 -22.581 1.00 97.25 111 GLU A CA 1
ATOM 838 C C . GLU A 1 111 ? 13.541 -0.796 -23.223 1.00 97.25 111 GLU A C 1
ATOM 840 O O . GLU A 1 111 ? 14.653 -0.735 -22.699 1.00 97.25 111 GLU A O 1
ATOM 845 N N . ILE A 1 112 ? 13.364 -1.374 -24.415 1.00 97.38 112 ILE A N 1
ATOM 846 C CA . ILE A 1 112 ? 14.490 -1.806 -25.252 1.00 97.38 112 ILE A CA 1
ATOM 847 C C . ILE A 1 112 ? 14.353 -1.192 -26.635 1.00 97.38 112 ILE A C 1
ATOM 849 O O . ILE A 1 112 ? 13.377 -1.441 -27.341 1.00 97.38 112 ILE A O 1
ATOM 853 N N . LYS A 1 113 ? 15.376 -0.458 -27.069 1.00 96.44 113 LYS A N 1
ATOM 854 C CA . LYS A 1 113 ? 15.476 0.088 -28.427 1.00 96.44 113 LYS A CA 1
ATOM 855 C C . LYS A 1 113 ? 16.612 -0.617 -29.141 1.00 96.44 113 LYS A C 1
ATOM 857 O O . LYS A 1 113 ? 17.779 -0.467 -28.781 1.00 96.44 113 LYS A O 1
ATOM 862 N N . LYS A 1 114 ? 16.285 -1.413 -30.158 1.00 96.25 114 LYS A N 1
ATOM 863 C CA . LYS A 1 114 ? 17.274 -2.136 -30.958 1.00 96.25 114 LYS A CA 1
ATOM 864 C C . LYS A 1 114 ? 17.189 -1.715 -32.411 1.00 96.25 114 LYS A C 1
ATOM 866 O O . LYS A 1 114 ? 16.133 -1.764 -33.033 1.00 96.25 114 LYS A O 1
ATOM 871 N N . SER A 1 115 ? 18.338 -1.365 -32.967 1.00 92.75 115 SER A N 1
ATOM 872 C CA . SER A 1 115 ? 18.502 -1.106 -34.390 1.00 92.75 115 SER A CA 1
ATOM 873 C C . SER A 1 115 ? 19.760 -1.794 -34.891 1.00 92.75 115 SER A C 1
ATOM 875 O O . SER A 1 115 ? 20.809 -1.770 -34.249 1.00 92.75 115 SER A O 1
ATOM 877 N N . SER A 1 116 ? 19.670 -2.418 -36.054 1.00 90.38 116 SER A N 1
ATOM 878 C CA . SER A 1 116 ? 20.815 -2.940 -36.774 1.00 90.38 116 SER A CA 1
ATOM 879 C C . SER A 1 116 ? 20.703 -2.581 -38.241 1.00 90.38 116 SER A C 1
ATOM 881 O O . SER A 1 116 ? 19.612 -2.504 -38.813 1.00 90.38 116 SER A O 1
ATOM 883 N N . TYR A 1 117 ? 21.855 -2.347 -38.849 1.00 86.38 117 TYR A N 1
ATOM 884 C CA . TYR A 1 117 ? 21.985 -2.160 -40.279 1.00 86.38 117 TYR A CA 1
ATOM 885 C C . TYR A 1 117 ? 23.128 -3.032 -40.782 1.00 86.38 117 TYR A C 1
ATOM 887 O O . TYR A 1 117 ? 24.135 -3.251 -40.100 1.00 86.38 117 TYR A O 1
ATOM 895 N N . LYS A 1 118 ? 22.958 -3.545 -41.992 1.00 85.81 118 LYS A N 1
ATOM 896 C CA . LYS A 1 118 ? 23.982 -4.292 -42.702 1.00 85.81 118 LYS A CA 1
ATOM 897 C C . LYS A 1 118 ? 23.947 -3.844 -44.151 1.00 85.81 118 LYS A C 1
ATOM 899 O O . LYS A 1 118 ? 22.898 -3.894 -44.781 1.00 85.81 118 LYS A O 1
ATOM 904 N N . ASP A 1 119 ? 25.096 -3.412 -44.628 1.00 83.38 119 ASP A N 1
ATOM 905 C CA . ASP A 1 119 ? 25.370 -2.995 -45.994 1.00 83.38 119 ASP A CA 1
ATOM 906 C C . ASP A 1 119 ? 26.624 -3.741 -46.494 1.00 83.38 119 ASP A C 1
ATOM 908 O O . ASP A 1 119 ? 27.327 -4.378 -45.701 1.00 83.38 119 ASP A O 1
ATOM 912 N N . LEU A 1 120 ? 26.918 -3.687 -47.795 1.00 82.38 120 LEU A N 1
ATOM 913 C CA . LEU A 1 120 ? 27.982 -4.468 -48.444 1.00 82.38 120 LEU A CA 1
ATOM 914 C C . LEU A 1 120 ? 29.358 -4.288 -47.774 1.00 82.38 120 LEU A C 1
ATOM 916 O O . LEU A 1 120 ? 30.131 -5.238 -47.681 1.00 82.38 120 LEU A O 1
ATOM 920 N N . LEU A 1 121 ? 29.653 -3.083 -47.278 1.00 83.75 121 LEU A N 1
ATOM 921 C CA . LEU A 1 121 ? 30.965 -2.717 -46.727 1.00 83.75 121 LEU A CA 1
ATOM 922 C C . LEU A 1 121 ? 30.952 -2.427 -45.219 1.00 83.75 121 LEU A C 1
ATOM 924 O O . LEU A 1 121 ? 32.017 -2.233 -44.622 1.00 83.75 121 LEU A O 1
ATOM 928 N N . LYS A 1 122 ? 29.767 -2.339 -44.600 1.00 84.00 122 LYS A N 1
ATOM 929 C CA . LYS A 1 122 ? 29.596 -1.886 -43.213 1.00 84.00 122 LYS A CA 1
ATOM 930 C C . LYS A 1 122 ? 28.409 -2.571 -42.553 1.00 84.00 122 LYS A C 1
ATOM 932 O O . LYS A 1 122 ? 27.361 -2.762 -43.154 1.00 84.00 122 LYS A O 1
ATOM 937 N N . SER A 1 123 ? 28.539 -2.869 -41.273 1.00 88.25 123 SER A N 1
ATOM 938 C CA . SER A 1 123 ? 27.422 -3.285 -40.435 1.00 88.25 123 SER A CA 1
ATOM 939 C C . SER A 1 123 ? 27.525 -2.628 -39.077 1.00 88.25 123 SER A C 1
ATOM 941 O O . SER A 1 123 ? 28.629 -2.434 -38.562 1.00 88.25 123 SER A O 1
ATOM 943 N N . GLY A 1 124 ? 26.386 -2.354 -38.465 1.00 90.50 124 GLY A N 1
ATOM 944 C CA . GLY A 1 124 ? 26.356 -1.920 -37.087 1.00 90.50 124 GLY A CA 1
ATOM 945 C C . GLY A 1 124 ? 25.074 -2.311 -36.384 1.00 90.50 124 GLY A C 1
ATOM 946 O O . GLY A 1 124 ? 24.060 -2.621 -37.009 1.00 90.50 124 GLY A O 1
ATOM 947 N N . SER A 1 125 ? 25.130 -2.301 -35.063 1.00 91.44 125 SER A N 1
ATOM 948 C CA . SER A 1 125 ? 23.963 -2.444 -34.212 1.00 91.44 125 SER A CA 1
ATOM 949 C C . SER A 1 125 ? 24.072 -1.529 -33.011 1.00 91.44 125 SER A C 1
ATOM 951 O O . SER A 1 125 ? 25.156 -1.376 -32.452 1.00 91.44 125 SER A O 1
ATOM 953 N N . LYS A 1 126 ? 22.934 -0.986 -32.600 1.00 95.44 126 LYS A N 1
ATOM 954 C CA . LYS A 1 126 ? 22.745 -0.263 -31.354 1.00 95.44 126 LYS A CA 1
ATOM 955 C C . LYS A 1 126 ? 21.623 -0.946 -30.581 1.00 95.44 126 LYS A C 1
ATOM 957 O O . LYS A 1 126 ? 20.547 -1.171 -31.142 1.00 95.44 126 LYS A O 1
ATOM 962 N N . LYS A 1 127 ? 21.881 -1.287 -29.323 1.00 96.00 127 LYS A N 1
ATOM 963 C CA . LYS A 1 127 ? 20.873 -1.761 -28.375 1.00 96.00 127 LYS A CA 1
ATOM 964 C C . LYS A 1 127 ? 20.935 -0.884 -27.135 1.00 96.00 127 LYS A C 1
ATOM 966 O O . LYS A 1 127 ? 21.989 -0.761 -26.526 1.00 96.00 127 LYS A O 1
ATOM 971 N N . GLU A 1 128 ? 19.811 -0.295 -26.785 1.00 97.31 128 GLU A N 1
ATOM 972 C CA . GLU A 1 128 ? 19.620 0.480 -25.567 1.00 97.31 128 GLU A CA 1
ATOM 973 C C . GLU A 1 128 ? 18.582 -0.237 -24.707 1.00 97.31 128 GLU A C 1
ATOM 975 O O . GLU A 1 128 ? 17.590 -0.731 -25.248 1.00 97.31 128 GLU A O 1
ATOM 980 N N . ILE A 1 129 ? 18.846 -0.347 -23.407 1.00 96.44 129 ILE A N 1
ATOM 981 C CA . ILE A 1 129 ? 17.950 -0.951 -22.417 1.00 96.44 129 ILE A CA 1
ATOM 982 C C . ILE A 1 129 ? 17.821 0.029 -21.258 1.00 96.44 129 ILE A C 1
ATOM 984 O O . ILE A 1 129 ? 18.836 0.479 -20.722 1.00 96.44 129 ILE A O 1
ATOM 988 N N . ILE A 1 130 ? 16.588 0.331 -20.878 1.00 97.06 130 ILE A N 1
ATOM 989 C CA . ILE A 1 130 ? 16.238 1.186 -19.746 1.00 97.06 130 ILE A CA 1
ATOM 990 C C . ILE A 1 130 ? 15.331 0.361 -18.842 1.00 97.06 130 ILE A C 1
ATOM 992 O O . ILE A 1 130 ? 14.379 -0.237 -19.335 1.00 97.06 130 ILE A O 1
ATOM 996 N N . HIS A 1 131 ? 15.641 0.332 -17.553 1.00 97.12 131 HIS A N 1
ATOM 997 C CA . HIS A 1 131 ? 14.820 -0.285 -16.522 1.00 97.12 131 HIS A CA 1
ATOM 998 C C . HIS A 1 131 ? 14.577 0.744 -15.425 1.00 97.12 131 HIS A C 1
ATOM 1000 O O . HIS A 1 131 ? 15.537 1.311 -14.901 1.00 97.12 131 HIS A O 1
ATOM 1006 N N . ASN A 1 132 ? 13.321 0.983 -15.079 1.00 96.06 132 ASN A N 1
ATOM 1007 C CA . ASN A 1 132 ? 12.936 1.905 -14.021 1.00 96.06 132 ASN A CA 1
ATOM 1008 C C . ASN A 1 132 ? 12.110 1.172 -12.972 1.00 96.06 132 ASN A C 1
ATOM 1010 O O . ASN A 1 132 ? 11.214 0.407 -13.323 1.00 96.06 132 ASN A O 1
ATOM 1014 N N . GLU A 1 133 ? 12.378 1.469 -11.704 1.00 96.06 133 GLU A N 1
ATOM 1015 C CA . GLU A 1 133 ? 11.541 1.067 -10.580 1.00 96.06 133 GLU A CA 1
ATOM 1016 C C . GLU A 1 133 ? 11.057 2.304 -9.812 1.00 96.06 133 GLU A C 1
ATOM 1018 O O . GLU A 1 133 ? 11.836 3.222 -9.543 1.00 96.06 133 GLU A O 1
ATOM 1023 N N . GLU A 1 134 ? 9.777 2.327 -9.443 1.00 92.81 134 GLU A N 1
ATOM 1024 C CA . GLU A 1 134 ? 9.159 3.402 -8.661 1.00 92.81 134 GLU A CA 1
ATOM 1025 C C . GLU A 1 134 ? 8.330 2.831 -7.505 1.00 92.81 134 GLU A C 1
ATOM 1027 O O . GLU A 1 134 ? 7.687 1.789 -7.624 1.00 92.81 134 GLU A O 1
ATOM 1032 N N . ASN A 1 135 ? 8.325 3.522 -6.365 1.00 88.94 135 ASN A N 1
ATOM 1033 C CA . ASN A 1 135 ? 7.502 3.136 -5.224 1.00 88.94 135 ASN A CA 1
ATOM 1034 C C . ASN A 1 135 ? 6.029 3.520 -5.443 1.00 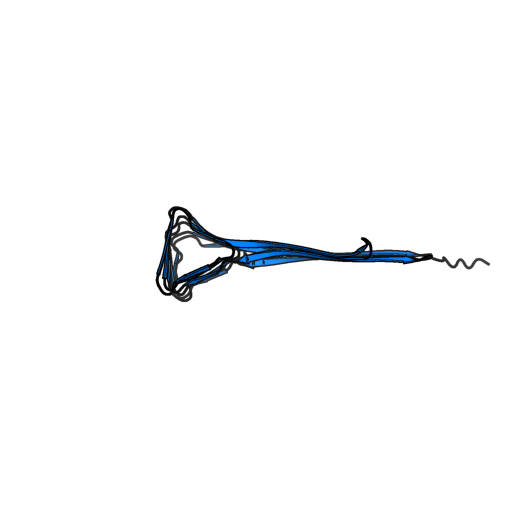88.94 135 ASN A C 1
ATOM 1036 O O . ASN A 1 135 ? 5.682 4.697 -5.489 1.00 88.94 135 ASN A O 1
ATOM 1040 N N . SER A 1 136 ? 5.145 2.527 -5.425 1.00 91.81 136 SER A N 1
ATOM 1041 C CA . SER A 1 136 ? 3.705 2.707 -5.233 1.00 91.81 136 SER A CA 1
ATOM 1042 C C . SER A 1 136 ? 3.404 2.664 -3.734 1.00 91.81 136 SER A C 1
ATOM 1044 O O . SER A 1 136 ? 3.308 1.597 -3.126 1.00 91.81 136 SER A O 1
ATOM 1046 N N . ALA A 1 137 ? 3.364 3.833 -3.092 1.00 90.25 137 ALA A N 1
ATOM 1047 C CA . ALA A 1 137 ? 3.323 3.940 -1.635 1.00 90.25 137 ALA A CA 1
ATOM 1048 C C . ALA A 1 137 ? 1.978 3.506 -1.026 1.00 90.25 137 ALA A C 1
ATOM 1050 O O . ALA A 1 137 ? 0.922 4.044 -1.358 1.00 90.25 137 ALA A O 1
ATOM 1051 N N . GLY A 1 138 ? 2.023 2.612 -0.033 1.00 96.94 138 GLY A N 1
ATOM 1052 C CA . GLY A 1 138 ? 0.935 2.472 0.932 1.00 96.94 138 GLY A CA 1
ATOM 1053 C C . GLY A 1 138 ? 0.836 3.729 1.798 1.00 96.94 138 GLY A C 1
ATOM 1054 O O . GLY A 1 138 ? 1.861 4.289 2.190 1.00 96.94 138 GLY A O 1
ATOM 1055 N N . SER A 1 139 ? -0.376 4.209 2.077 1.00 98.06 139 SER A N 1
ATOM 1056 C CA . SER A 1 139 ? -0.578 5.442 2.846 1.00 98.06 139 SER A CA 1
ATOM 1057 C C . SER A 1 139 ? -1.813 5.393 3.744 1.00 98.06 139 SER A C 1
ATOM 1059 O O . SER A 1 139 ? -2.902 5.046 3.286 1.00 98.06 139 SER A O 1
ATOM 1061 N N . LEU A 1 140 ? -1.662 5.830 4.997 1.00 98.75 140 LEU A N 1
ATOM 1062 C CA . LEU A 1 140 ? -2.773 6.196 5.880 1.00 98.75 140 LEU A CA 1
ATOM 1063 C C . LEU A 1 140 ? -2.689 7.687 6.216 1.00 98.75 140 LEU A C 1
ATOM 1065 O O . LEU A 1 140 ? -1.706 8.142 6.797 1.00 98.75 140 LEU A O 1
ATOM 1069 N N . TYR A 1 141 ? -3.740 8.428 5.880 1.00 98.75 141 TYR A N 1
ATOM 1070 C CA . TYR A 1 141 ? -3.906 9.837 6.219 1.00 98.75 141 TYR A CA 1
ATOM 1071 C C . TYR A 1 141 ? -5.114 10.015 7.138 1.00 98.75 141 TYR A C 1
ATOM 1073 O O . TYR A 1 141 ? -6.246 9.708 6.750 1.00 98.75 141 TYR A O 1
ATOM 1081 N N . VAL A 1 142 ? -4.873 10.529 8.343 1.00 98.69 142 VAL A N 1
ATOM 1082 C CA . VAL A 1 142 ? -5.903 10.878 9.324 1.00 98.69 142 VAL A CA 1
ATOM 1083 C C . VAL A 1 142 ? -5.836 12.377 9.591 1.00 98.69 142 VAL A C 1
ATOM 1085 O O . VAL A 1 142 ? -4.874 12.846 10.188 1.00 98.69 142 VAL A O 1
ATOM 1088 N N . GLU A 1 143 ? -6.848 13.121 9.146 1.00 98.44 143 GLU A N 1
ATOM 1089 C CA . GLU A 1 143 ? -6.846 14.593 9.172 1.00 98.44 143 GLU A CA 1
ATOM 1090 C C . GLU A 1 143 ? -6.869 15.171 10.591 1.00 98.44 143 GLU A C 1
ATOM 1092 O O . GLU A 1 143 ? -6.099 16.073 10.900 1.00 98.44 143 GLU A O 1
ATOM 1097 N N . ASN A 1 144 ? -7.759 14.662 11.448 1.00 97.94 144 ASN A N 1
ATOM 1098 C CA . ASN A 1 144 ? -7.943 15.155 12.808 1.00 97.94 144 ASN A CA 1
ATOM 1099 C C . ASN A 1 144 ? -7.283 14.191 13.796 1.00 97.94 144 ASN A C 1
ATOM 1101 O O . ASN A 1 144 ? -6.078 14.222 13.991 1.00 97.94 144 ASN A O 1
ATOM 1105 N N . LYS A 1 145 ? -8.061 13.289 14.400 1.00 98.06 145 LYS A N 1
ATOM 1106 C CA . LYS A 1 145 ? -7.576 12.394 15.451 1.00 98.06 145 LYS A CA 1
ATOM 1107 C C . LYS A 1 145 ? -7.539 10.946 14.980 1.00 98.06 145 LYS A C 1
ATOM 1109 O O . LYS A 1 145 ? -8.578 10.378 14.638 1.00 98.06 145 LYS A O 1
ATOM 1114 N N . GLY A 1 146 ? -6.359 10.339 15.041 1.00 98.50 146 GLY A N 1
ATOM 1115 C CA . GLY A 1 146 ? -6.138 8.904 14.897 1.00 98.50 146 GLY A CA 1
ATOM 1116 C C . GLY A 1 146 ? -5.754 8.263 16.228 1.00 98.50 146 GLY A C 1
ATOM 1117 O O . GLY A 1 146 ? -4.901 8.774 16.944 1.00 98.50 146 GLY A O 1
ATOM 1118 N N . THR A 1 147 ? -6.375 7.146 16.580 1.00 98.75 147 THR A N 1
ATOM 1119 C CA . THR A 1 147 ? -5.970 6.296 17.705 1.00 98.75 147 THR A CA 1
ATOM 1120 C C . THR A 1 147 ? -5.603 4.931 17.155 1.00 98.75 147 THR A C 1
ATOM 1122 O O . THR A 1 147 ? -6.427 4.285 16.514 1.00 98.75 147 THR A O 1
ATOM 1125 N N . ILE A 1 148 ? -4.361 4.505 17.372 1.00 98.81 148 ILE A N 1
ATOM 1126 C CA . ILE A 1 148 ? -3.862 3.199 16.941 1.00 98.81 148 ILE A CA 1
ATOM 1127 C C . ILE A 1 148 ? -3.428 2.436 18.182 1.00 98.81 148 ILE A C 1
ATOM 1129 O O . ILE A 1 148 ? -2.528 2.864 18.904 1.00 98.81 148 ILE A O 1
ATOM 1133 N N . LYS A 1 149 ? -4.097 1.316 18.459 1.00 98.69 149 LYS A N 1
ATOM 1134 C CA . LYS A 1 149 ? -3.845 0.538 19.674 1.00 98.69 149 LYS A CA 1
ATOM 1135 C C . LYS A 1 149 ? -2.541 -0.258 19.609 1.00 98.69 149 LYS A C 1
ATOM 1137 O O . LYS A 1 149 ? -1.831 -0.328 20.606 1.00 98.69 149 LYS A O 1
ATOM 1142 N N . GLY A 1 150 ? -2.284 -0.885 18.470 1.00 98.44 150 GLY A N 1
ATOM 1143 C CA . GLY A 1 150 ? -1.177 -1.810 18.272 1.00 98.44 150 GLY A CA 1
ATOM 1144 C C . GLY A 1 150 ? 0.106 -1.168 17.764 1.00 98.44 150 GLY A C 1
ATOM 1145 O O . GLY A 1 150 ? 0.229 0.057 17.681 1.00 98.44 150 GLY A O 1
ATOM 1146 N N . ASP A 1 151 ? 1.055 -2.027 17.399 1.00 98.81 151 ASP A N 1
ATOM 1147 C CA . ASP A 1 151 ? 2.298 -1.616 16.748 1.00 98.81 151 ASP A CA 1
ATOM 1148 C C . ASP A 1 151 ? 2.023 -1.081 15.338 1.00 98.81 151 ASP A C 1
ATOM 1150 O O . ASP A 1 151 ? 1.083 -1.498 14.659 1.00 98.81 151 ASP A O 1
ATOM 1154 N N . VAL A 1 152 ? 2.881 -0.181 14.873 1.00 98.81 152 VAL A N 1
ATOM 1155 C CA . VAL A 1 152 ? 2.819 0.412 13.540 1.00 98.81 152 VAL A CA 1
ATOM 1156 C C . VAL A 1 152 ? 4.120 0.124 12.808 1.00 98.81 152 VAL A C 1
ATOM 1158 O O . VAL A 1 152 ? 5.192 0.498 13.282 1.00 98.81 152 VAL A O 1
ATOM 1161 N N . ASN A 1 153 ? 4.026 -0.501 11.638 1.00 98.56 153 ASN A N 1
ATOM 1162 C CA . ASN A 1 153 ? 5.167 -0.802 10.777 1.00 98.56 153 ASN A CA 1
ATOM 1163 C C . ASN A 1 153 ? 4.987 -0.106 9.429 1.00 98.56 153 ASN A C 1
ATOM 1165 O O . ASN A 1 153 ? 3.987 -0.334 8.750 1.00 98.56 153 ASN A O 1
ATOM 1169 N N . LEU A 1 154 ? 5.952 0.732 9.058 1.00 97.81 154 LEU A N 1
ATOM 1170 C CA . LEU A 1 154 ? 5.982 1.486 7.807 1.00 97.81 154 LEU A CA 1
ATOM 1171 C C . LEU A 1 154 ? 7.188 1.036 6.981 1.00 97.81 154 LEU A C 1
ATOM 1173 O O . LEU A 1 154 ? 8.303 1.089 7.489 1.00 97.81 154 LEU A O 1
ATOM 1177 N N . VAL A 1 155 ? 6.990 0.626 5.727 1.00 96.94 155 VAL A N 1
ATOM 1178 C CA . VAL A 1 155 ? 8.082 0.235 4.814 1.00 96.94 155 VAL A CA 1
ATOM 1179 C C . VAL A 1 155 ? 7.901 0.940 3.472 1.00 96.94 155 VAL A C 1
ATOM 1181 O O . VAL A 1 155 ? 6.981 0.620 2.721 1.00 96.94 155 VAL A O 1
ATOM 1184 N N . GLY A 1 156 ? 8.735 1.946 3.186 1.00 94.75 156 GLY A N 1
ATOM 1185 C CA . GLY A 1 156 ? 8.611 2.771 1.972 1.00 94.75 156 GLY A CA 1
ATOM 1186 C C . GLY A 1 156 ? 7.272 3.521 1.859 1.00 94.75 156 GLY A C 1
ATOM 1187 O O . GLY A 1 156 ? 6.858 3.905 0.769 1.00 94.75 156 GLY A O 1
ATOM 1188 N N . SER A 1 157 ? 6.568 3.692 2.978 1.00 96.69 157 SER A N 1
ATOM 1189 C CA . SER A 1 157 ? 5.157 4.084 3.048 1.00 96.69 157 SER A CA 1
ATOM 1190 C C . SER A 1 157 ? 4.930 5.373 3.836 1.00 96.69 157 SER A C 1
ATOM 1192 O O . SER A 1 157 ? 5.802 5.802 4.589 1.00 96.69 157 SER A O 1
ATOM 1194 N N . ASN A 1 158 ? 3.712 5.919 3.775 1.00 96.94 158 ASN A N 1
ATOM 1195 C CA . ASN A 1 158 ? 3.352 7.146 4.483 1.00 96.94 158 ASN A CA 1
ATOM 1196 C C . ASN A 1 158 ? 2.344 6.905 5.613 1.00 96.94 158 ASN A C 1
ATOM 1198 O O . ASN A 1 158 ? 1.318 6.245 5.438 1.00 96.94 158 ASN A O 1
ATOM 1202 N N . LEU A 1 159 ? 2.591 7.539 6.756 1.00 98.25 159 LEU A N 1
ATOM 1203 C CA . LEU A 1 159 ? 1.615 7.693 7.827 1.00 98.25 159 LEU A CA 1
ATOM 1204 C C . LEU A 1 159 ? 1.531 9.167 8.199 1.00 98.25 159 LEU A C 1
ATOM 1206 O O . LEU A 1 159 ? 2.525 9.765 8.603 1.00 98.25 159 LEU A O 1
ATOM 1210 N N . VAL A 1 160 ? 0.338 9.735 8.081 1.00 98.38 160 VAL A N 1
ATOM 1211 C CA . VAL A 1 160 ? 0.062 11.119 8.458 1.00 98.38 160 VAL A CA 1
ATOM 1212 C C . VAL A 1 160 ? -1.077 11.121 9.460 1.00 98.38 160 VAL A C 1
ATOM 1214 O O . VAL A 1 160 ? -2.151 10.580 9.194 1.00 98.38 160 VAL A O 1
ATOM 1217 N N . LEU A 1 161 ? -0.827 11.723 10.617 1.00 98.50 161 LEU A N 1
ATOM 1218 C CA . LEU A 1 161 ? -1.765 11.811 11.725 1.00 98.50 161 LEU A CA 1
ATOM 1219 C C . LEU A 1 161 ? -1.903 13.276 12.134 1.00 98.50 161 LEU A C 1
ATOM 1221 O O . LEU A 1 161 ? -0.894 13.949 12.339 1.00 98.50 161 LEU A O 1
ATOM 1225 N N . GLY A 1 162 ? -3.137 13.754 12.250 1.00 98.00 162 GLY A N 1
ATOM 1226 C CA . GLY A 1 162 ? -3.426 15.091 12.748 1.00 98.00 162 GLY A CA 1
ATOM 1227 C C . GLY A 1 162 ? -3.275 15.221 14.263 1.00 98.00 162 GLY A C 1
ATOM 1228 O O . GLY A 1 162 ? -2.880 14.287 14.975 1.00 98.00 162 GLY A O 1
ATOM 1229 N N . ASP A 1 163 ? -3.608 16.406 14.761 1.00 95.38 163 ASP A N 1
ATOM 1230 C CA . ASP A 1 163 ? -3.398 16.785 16.155 1.00 95.38 163 ASP A CA 1
ATOM 1231 C C . ASP A 1 163 ? -4.125 15.864 17.148 1.00 95.38 163 ASP A C 1
ATOM 1233 O O . ASP A 1 163 ? -5.259 15.424 16.940 1.00 95.38 163 ASP A O 1
ATOM 1237 N N . ASN A 1 164 ? -3.490 15.631 18.301 1.00 94.50 164 ASN A N 1
ATOM 1238 C CA . ASN A 1 164 ? -3.994 14.769 19.382 1.00 94.50 164 ASN A CA 1
ATOM 1239 C C . ASN A 1 164 ? -4.176 13.290 18.994 1.00 94.50 164 ASN A C 1
ATOM 1241 O O . ASN A 1 164 ? -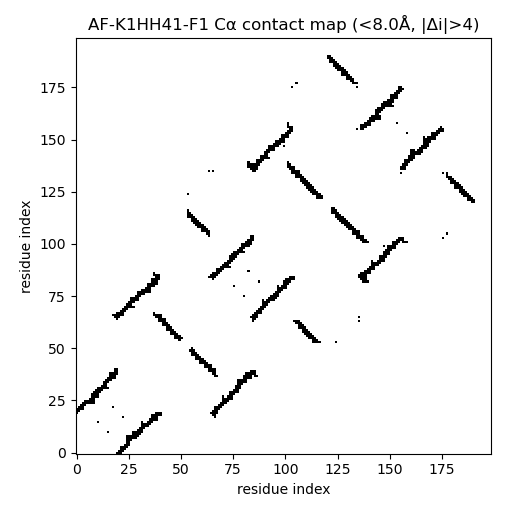4.911 12.556 19.667 1.00 94.50 164 ASN A O 1
ATOM 1245 N N . SER A 1 165 ? -3.522 12.850 17.919 1.00 98.31 165 SER A N 1
ATOM 1246 C CA . SER A 1 165 ? -3.429 11.436 17.569 1.00 98.31 165 SER A CA 1
ATOM 1247 C C . SER A 1 165 ? -2.494 10.680 18.512 1.00 98.31 165 SER A C 1
ATOM 1249 O O . SER A 1 165 ? -1.562 11.255 19.074 1.00 98.31 165 SER A O 1
ATOM 1251 N N . ILE A 1 166 ? -2.733 9.380 18.681 1.00 98.25 166 ILE A N 1
ATOM 1252 C CA . ILE A 1 166 ? -1.932 8.529 19.558 1.00 98.25 166 ILE A CA 1
ATOM 1253 C C . ILE A 1 166 ? -1.665 7.168 18.914 1.00 98.25 166 ILE A C 1
ATOM 1255 O O . ILE A 1 166 ? -2.556 6.550 18.326 1.00 98.25 166 ILE A O 1
ATOM 1259 N N . ILE A 1 167 ? -0.425 6.707 19.051 1.00 98.56 167 ILE A N 1
ATOM 1260 C CA . ILE A 1 167 ? -0.011 5.334 18.770 1.00 98.56 167 ILE A CA 1
ATOM 1261 C C . ILE A 1 167 ? 0.368 4.736 20.122 1.00 98.56 167 ILE A C 1
ATOM 1263 O O . ILE A 1 167 ? 1.293 5.222 20.770 1.00 98.56 167 ILE A O 1
ATOM 1267 N N . ASN A 1 168 ? -0.375 3.726 20.568 1.00 98.44 168 ASN A N 1
ATOM 1268 C CA . ASN A 1 168 ? -0.142 3.084 21.863 1.00 98.44 168 ASN A CA 1
ATOM 1269 C C . ASN A 1 168 ? 0.922 1.976 21.788 1.00 98.44 168 ASN A C 1
ATOM 1271 O O . ASN A 1 168 ? 1.459 1.586 22.824 1.00 98.44 168 ASN A O 1
ATOM 1275 N N . GLY A 1 169 ? 1.216 1.469 20.587 1.00 98.25 169 GLY A N 1
ATOM 1276 C CA . GLY A 1 169 ? 2.283 0.501 20.334 1.00 98.25 169 GLY A CA 1
ATOM 1277 C C . GLY A 1 169 ? 3.591 1.136 19.856 1.00 98.25 169 GLY A C 1
ATOM 1278 O O . GLY A 1 169 ? 3.789 2.352 19.889 1.00 98.25 169 GLY A O 1
ATOM 1279 N N . LYS A 1 170 ? 4.510 0.291 19.386 1.00 98.56 170 LYS A N 1
ATOM 1280 C CA . LYS A 1 170 ? 5.791 0.713 18.813 1.00 98.56 170 LYS A CA 1
ATOM 1281 C C . LYS A 1 170 ? 5.608 1.181 17.368 1.00 98.56 170 LYS A C 1
ATOM 1283 O O . LYS A 1 170 ? 5.030 0.462 16.562 1.00 98.56 170 LYS A O 1
ATOM 1288 N N . LEU A 1 171 ? 6.185 2.331 17.017 1.00 98.19 171 LEU A N 1
ATOM 1289 C CA . LEU A 1 171 ? 6.331 2.775 15.628 1.00 98.19 171 LEU A CA 1
ATOM 1290 C C . LEU A 1 171 ? 7.693 2.334 15.070 1.00 98.19 171 LEU A C 1
ATOM 1292 O O . LEU A 1 171 ? 8.736 2.673 15.630 1.00 98.19 171 LEU A O 1
ATOM 1296 N N . THR A 1 172 ? 7.676 1.595 13.963 1.00 98.19 172 THR A N 1
ATOM 1297 C CA . THR A 1 172 ? 8.860 1.165 13.212 1.00 98.19 172 THR A CA 1
ATOM 1298 C C . THR A 1 172 ? 8.757 1.668 11.779 1.00 98.19 172 THR A C 1
ATOM 1300 O O . THR A 1 172 ? 7.708 1.536 11.151 1.00 98.19 172 THR A O 1
ATOM 1303 N N . THR A 1 173 ? 9.846 2.229 11.259 1.00 96.69 173 THR A N 1
ATOM 1304 C CA . THR A 1 173 ? 9.917 2.750 9.892 1.00 96.69 173 THR A CA 1
ATOM 1305 C C . THR A 1 173 ? 11.137 2.197 9.178 1.00 96.69 173 THR A C 1
ATOM 1307 O O . THR A 1 173 ? 12.231 2.216 9.741 1.00 96.69 173 THR A O 1
ATOM 1310 N N . ASP A 1 174 ? 10.950 1.775 7.938 1.00 95.12 174 ASP A N 1
ATOM 1311 C CA . ASP A 1 174 ? 11.993 1.340 7.023 1.00 95.12 174 ASP A CA 1
ATOM 1312 C C . ASP A 1 174 ? 11.737 1.918 5.620 1.00 95.12 174 ASP A C 1
ATOM 1314 O O . ASP A 1 174 ? 10.648 2.419 5.318 1.00 95.12 174 ASP A O 1
ATOM 1318 N N . SER A 1 175 ? 12.746 1.872 4.758 1.00 88.56 175 SER A N 1
ATOM 1319 C CA . SER A 1 175 ? 12.660 2.301 3.359 1.00 88.56 175 SER A CA 1
ATOM 1320 C C . SER A 1 175 ? 12.671 1.094 2.427 1.00 88.56 175 SER A C 1
ATOM 1322 O O . SER A 1 175 ? 13.261 0.069 2.746 1.00 88.56 175 SER A O 1
ATOM 1324 N N . ASN A 1 176 ? 12.066 1.231 1.246 1.00 85.94 176 ASN A N 1
ATOM 1325 C CA . ASN A 1 176 ? 12.279 0.282 0.154 1.00 85.94 176 ASN A CA 1
ATOM 1326 C C . ASN A 1 176 ? 13.403 0.780 -0.759 1.00 85.94 176 ASN A C 1
ATOM 1328 O O . ASN A 1 176 ? 13.410 1.950 -1.152 1.00 85.94 176 ASN A O 1
ATOM 1332 N N . GLU A 1 177 ? 14.333 -0.110 -1.096 1.00 85.44 177 GLU A N 1
ATOM 1333 C CA . GLU A 1 177 ? 15.352 0.138 -2.116 1.00 85.44 177 GLU A CA 1
ATOM 1334 C C . GLU A 1 177 ? 14.743 -0.057 -3.515 1.00 85.44 177 GLU A C 1
ATOM 1336 O O . GLU A 1 177 ? 13.936 -0.963 -3.724 1.00 85.44 177 GLU A O 1
ATOM 1341 N N . LEU A 1 178 ? 15.100 0.817 -4.459 1.00 89.12 178 LEU A N 1
ATOM 1342 C CA . LEU A 1 178 ? 14.660 0.769 -5.858 1.00 89.12 178 LEU A CA 1
ATOM 1343 C C . LEU A 1 178 ? 15.880 0.589 -6.766 1.00 89.12 178 LEU A C 1
ATOM 1345 O O . LEU A 1 178 ? 16.915 1.222 -6.542 1.00 89.12 178 LEU A O 1
ATOM 1349 N N . HIS A 1 179 ? 15.754 -0.223 -7.816 1.00 89.88 179 HIS A N 1
ATOM 1350 C CA . HIS A 1 179 ? 16.872 -0.622 -8.671 1.00 89.88 179 HIS A CA 1
ATOM 1351 C C . HIS A 1 179 ? 16.680 -0.215 -10.140 1.00 89.88 179 HIS A C 1
ATOM 1353 O O . HIS A 1 179 ? 16.516 -1.064 -11.008 1.00 89.88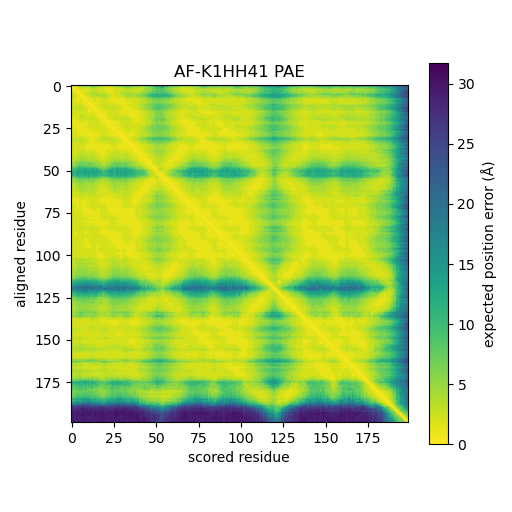 179 HIS A O 1
ATOM 1359 N N . SER A 1 180 ? 16.770 1.077 -10.464 1.00 91.12 180 SER A N 1
ATOM 1360 C CA . SER A 1 180 ? 16.741 1.548 -11.864 1.00 91.12 180 SER A CA 1
ATOM 1361 C C . SER A 1 180 ? 18.103 1.387 -12.564 1.00 91.12 180 SER A C 1
ATOM 1363 O O . SER A 1 180 ? 19.156 1.589 -11.955 1.00 91.12 180 SER A O 1
ATOM 1365 N N . SER A 1 181 ? 18.116 1.051 -13.859 1.00 94.44 181 SER A N 1
ATOM 1366 C CA . SER A 1 181 ? 19.346 0.855 -14.640 1.00 94.44 181 SER A CA 1
ATOM 1367 C C . SER A 1 181 ? 19.247 1.327 -16.096 1.00 94.44 181 SER A C 1
ATOM 1369 O O . SER A 1 181 ? 18.173 1.435 -16.684 1.00 94.44 181 SER A O 1
ATOM 1371 N N . TYR A 1 182 ? 20.410 1.598 -16.692 1.00 95.25 182 TYR A N 1
ATOM 1372 C CA . TYR A 1 182 ? 20.562 1.998 -18.089 1.00 95.25 182 TYR A CA 1
ATOM 1373 C C . TYR A 1 182 ? 21.744 1.258 -18.720 1.00 95.25 182 TYR A C 1
ATOM 1375 O O . TYR A 1 182 ? 22.815 1.166 -18.117 1.00 95.25 182 TYR A O 1
ATOM 1383 N N . SER A 1 183 ? 21.587 0.770 -19.952 1.00 95.44 183 SER A N 1
ATOM 1384 C CA . SER A 1 183 ? 22.702 0.215 -20.724 1.00 95.44 183 SER A CA 1
ATOM 1385 C C . SER A 1 183 ? 22.613 0.539 -22.213 1.00 95.44 183 SER A C 1
ATOM 1387 O O . SER A 1 183 ? 21.535 0.550 -22.810 1.00 95.44 183 SER A O 1
ATOM 1389 N N . LEU A 1 184 ? 23.780 0.766 -22.821 1.00 94.62 184 LEU A N 1
ATOM 1390 C CA . LEU A 1 184 ? 23.942 1.038 -24.243 1.00 94.62 184 LEU A CA 1
ATOM 1391 C C . LEU A 1 184 ? 25.057 0.162 -24.820 1.00 94.62 184 LEU A C 1
ATOM 1393 O O . LEU A 1 184 ? 26.203 0.219 -24.382 1.00 94.62 184 LEU A O 1
ATOM 1397 N N . GLU A 1 185 ? 24.726 -0.613 -25.847 1.00 93.88 185 GLU A N 1
ATOM 1398 C CA . GLU A 1 185 ? 25.662 -1.449 -26.590 1.00 93.88 185 GLU A CA 1
ATOM 1399 C C . GLU A 1 185 ? 25.706 -1.009 -28.058 1.00 93.88 185 GLU A C 1
ATOM 1401 O O . GLU A 1 185 ? 24.705 -1.092 -28.777 1.00 93.88 185 GLU A O 1
ATOM 1406 N N . GLU A 1 186 ? 26.882 -0.584 -28.527 1.00 92.38 186 GLU A N 1
ATOM 1407 C CA . GLU A 1 186 ? 27.142 -0.304 -29.939 1.00 92.38 186 GLU A CA 1
ATOM 1408 C C . GLU A 1 186 ? 28.172 -1.280 -30.510 1.00 92.38 186 GLU A C 1
ATOM 1410 O O . GLU A 1 186 ? 29.278 -1.431 -29.995 1.00 92.38 186 GLU A O 1
ATOM 1415 N N . LYS A 1 187 ? 27.835 -1.909 -31.636 1.00 89.50 187 LYS A N 1
ATOM 1416 C CA . LYS A 1 187 ? 28.772 -2.697 -32.443 1.00 89.50 187 LYS A CA 1
ATOM 1417 C C . LYS A 1 187 ? 28.866 -2.064 -33.814 1.00 89.50 187 LYS A C 1
ATOM 1419 O O . LYS A 1 187 ? 27.845 -1.797 -34.441 1.00 89.50 187 LYS A O 1
ATOM 1424 N N . LYS A 1 188 ? 30.083 -1.844 -34.300 1.00 86.31 188 LYS A N 1
ATOM 1425 C CA . LYS A 1 188 ? 30.356 -1.364 -35.658 1.00 86.31 188 LYS A CA 1
ATOM 1426 C C . LYS A 1 188 ? 31.439 -2.246 -36.264 1.00 86.31 188 LYS A C 1
ATOM 1428 O O . LYS A 1 188 ? 32.435 -2.543 -35.615 1.00 86.31 188 LYS A O 1
ATOM 1433 N N . LYS A 1 189 ? 31.235 -2.676 -37.506 1.00 82.50 189 LYS A N 1
ATOM 1434 C CA . LYS A 1 189 ? 32.214 -3.416 -38.305 1.00 82.50 189 LYS A CA 1
ATOM 1435 C C . LYS A 1 189 ? 32.242 -2.813 -39.704 1.00 82.50 189 LYS A C 1
ATOM 1437 O O . LYS A 1 189 ? 31.197 -2.685 -40.336 1.00 82.50 189 LYS A O 1
ATOM 1442 N N . GLY A 1 190 ? 33.423 -2.443 -40.178 1.00 71.38 190 GLY A N 1
ATOM 1443 C CA . GLY A 1 190 ? 33.652 -1.891 -41.512 1.00 71.38 190 GLY A CA 1
ATOM 1444 C C . GLY A 1 190 ? 35.132 -1.979 -41.874 1.00 71.38 190 GLY A C 1
ATOM 1445 O O . GLY A 1 190 ? 35.962 -2.193 -40.992 1.00 71.38 190 GLY A O 1
ATOM 1446 N N . PHE A 1 191 ? 35.454 -1.858 -43.161 1.00 63.75 191 PHE A N 1
ATOM 1447 C CA . PHE A 1 191 ? 36.838 -1.890 -43.638 1.00 63.75 191 PHE A CA 1
ATOM 1448 C C . PHE A 1 191 ? 37.663 -0.758 -43.007 1.00 63.75 191 PHE A C 1
ATOM 1450 O O . PHE A 1 191 ? 37.439 0.415 -43.302 1.00 63.75 191 PHE A O 1
ATOM 1457 N N . SER A 1 192 ? 38.636 -1.106 -42.162 1.00 58.25 192 SER A N 1
ATOM 1458 C CA . SER A 1 192 ? 39.749 -0.223 -41.823 1.00 58.25 192 SER A CA 1
ATOM 1459 C C . SER A 1 192 ? 40.791 -0.357 -42.930 1.00 58.25 192 SER A C 1
ATOM 1461 O O . SER A 1 192 ? 41.607 -1.278 -42.916 1.00 58.25 192 SER A O 1
ATOM 1463 N N . SER A 1 193 ? 40.744 0.519 -43.930 1.00 49.44 193 SER A N 1
ATOM 1464 C CA . SER A 1 193 ? 41.849 0.650 -44.874 1.00 49.44 193 SER A CA 1
ATOM 1465 C C . SER A 1 193 ? 43.042 1.245 -44.126 1.00 49.44 193 SER A C 1
ATOM 1467 O O . SER A 1 193 ? 43.111 2.456 -43.920 1.00 49.44 193 SER A O 1
ATOM 1469 N N . SER A 1 194 ? 43.971 0.397 -43.687 1.00 51.81 194 SER A N 1
ATOM 1470 C CA . SER A 1 194 ? 45.332 0.826 -43.388 1.00 51.81 194 SER A CA 1
ATOM 1471 C C . SER A 1 194 ? 45.920 1.377 -44.686 1.00 51.81 194 SER A C 1
ATOM 1473 O O . SER A 1 194 ? 46.222 0.609 -45.600 1.00 51.81 194 SER A O 1
ATOM 1475 N N . ILE A 1 195 ? 46.031 2.701 -44.796 1.00 52.75 195 ILE A N 1
ATOM 1476 C CA . ILE A 1 195 ? 46.826 3.336 -45.848 1.00 52.75 195 ILE A CA 1
ATOM 1477 C C . ILE A 1 195 ? 48.286 3.039 -45.499 1.00 52.75 195 ILE A C 1
ATOM 1479 O O . ILE A 1 195 ? 48.926 3.765 -44.745 1.00 52.75 195 ILE A O 1
ATOM 1483 N N . GLY A 1 196 ? 48.787 1.9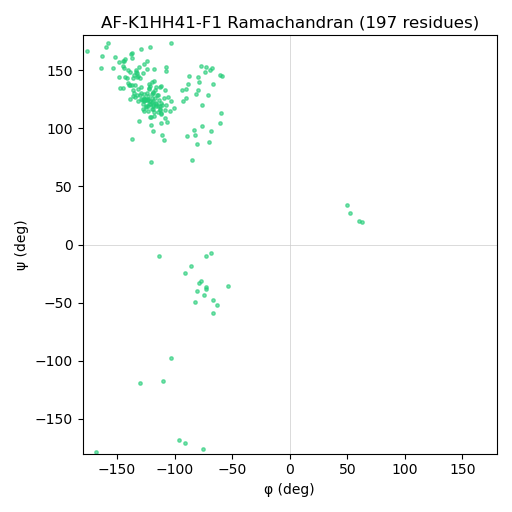05 -45.984 1.00 50.84 196 GLY A N 1
ATOM 1484 C CA . GLY A 1 196 ? 50.215 1.658 -46.080 1.00 50.84 196 GLY A CA 1
ATOM 1485 C C . GLY A 1 196 ? 50.738 2.453 -47.266 1.00 50.84 196 GLY A C 1
ATOM 1486 O O . GLY A 1 196 ? 50.543 2.042 -48.405 1.00 50.84 196 GLY A O 1
ATOM 1487 N N . SER A 1 197 ? 51.373 3.596 -47.010 1.00 45.50 197 SER A N 1
ATOM 1488 C CA . SER A 1 197 ? 52.231 4.226 -48.013 1.00 45.50 197 SER A CA 1
ATOM 1489 C C . SER A 1 197 ? 53.571 3.498 -47.978 1.00 45.50 197 SER A C 1
ATOM 1491 O O . SER A 1 197 ? 54.459 3.851 -47.207 1.00 45.50 197 SER A O 1
ATOM 1493 N N . GLY A 1 198 ? 53.668 2.409 -48.739 1.00 50.97 198 GLY A N 1
ATOM 1494 C CA . GLY A 1 198 ? 54.946 1.852 -49.164 1.00 50.97 198 GLY A CA 1
ATOM 1495 C C . GLY A 1 198 ? 55.374 2.518 -50.469 1.00 50.97 198 GLY A C 1
ATOM 1496 O O . GLY A 1 198 ? 54.533 2.685 -51.353 1.00 50.97 198 GLY A O 1
ATOM 1497 N N . GLY A 1 199 ? 56.661 2.853 -50.577 1.00 39.53 199 GLY A N 1
ATOM 1498 C CA . GLY A 1 199 ? 57.313 3.296 -51.814 1.00 39.53 199 GLY A CA 1
ATOM 1499 C C . GLY A 1 199 ? 57.929 4.674 -51.708 1.00 39.53 199 GLY A C 1
ATOM 1500 O O . GLY A 1 199 ? 57.202 5.641 -52.010 1.00 39.53 199 GLY A O 1
#

Solvent-accessible surface area (backbone atoms only — not comparable to full-atom values): 9655 Å² total; per-residue (Å²): 94,79,48,81,31,94,42,73,37,78,46,78,42,63,56,48,78,40,58,39,19,41,39,37,19,41,32,34,40,38,46,27,73,34,44,37,37,33,24,34,33,78,48,71,53,72,48,76,51,62,90,47,101,48,34,30,41,36,44,35,40,36,40,57,42,40,12,41,36,43,32,43,33,37,37,37,37,28,42,31,39,37,28,32,18,8,41,36,40,25,40,26,33,43,35,52,24,57,31,40,40,28,25,37,40,75,24,38,41,39,41,35,46,34,42,52,51,78,53,101,66,37,36,36,35,42,40,37,40,40,38,44,48,45,77,34,47,2,31,43,38,21,63,37,39,26,40,32,52,22,31,35,41,31,32,44,37,48,80,45,68,22,71,90,42,47,67,72,37,57,82,44,80,52,75,67,90,72,78,61,50,77,49,77,48,79,47,79,50,59,82,78,78,78,83,75,87,77,135